Protein AF-K2DUU0-F1 (afdb_monomer_lite)

pLDDT: mean 93.64, std 4.6, range [64.62, 98.69]

Sequence (259 aa):
MAGREILDTVGIGQKYTNEIMGKLHRIGNNLGLPGPALEDTLSGLEEDIFDATGVPVKLPLDAEGAEILLVTPSADFFSEPHVESLIGYAKVFHAAGIKWTLSTKASEAGNFGMFIGSYENMQRAAMRIRDAALDLGVKRIVVGECGHAWRVAYSFWNTLTGVGHGGEDAFSKKLQQQLDPNYPAPQHICEFTYDLIQQGKLKFDKSLNDHRTITFHDSCNVARGSRMGDMPGGQFVIPREVIKAVANNFHDMQEGTIH

Foldseek 3Di:
DVVLQVCVVVVHDDPLLVQQLVLCVPQQGSVVQHPVNQVVLQVVLQVVCCVVPVDRQHAAELAAPFQEEEAEAPCCRPPPPNVVQSSVLSVLCVLLVGGYYYYSNRNHQDQSCVVSVNLPSNLVSCQSVLVSCLSSLYQAYEYEPPLNSVLCQAPPCCPSHLQFHDDDDPSNVVNNVSHDPVDGRHAYSLLVSLVCVVVVSDDEDQVVCAVDQDEDQQDCSDQPRHDHDPDVNCSPVSVVVSVVRRHDRYDYDDPVNHD

Structure (mmCIF, N/CA/C/O backbone):
data_AF-K2DUU0-F1
#
_entry.id   AF-K2DUU0-F1
#
loop_
_atom_site.group_PDB
_atom_site.id
_atom_site.type_symbol
_atom_site.label_atom_id
_atom_site.label_alt_id
_atom_site.label_comp_id
_atom_site.label_asym_id
_atom_site.label_entity_id
_atom_site.label_seq_id
_atom_site.pdbx_PDB_ins_code
_atom_site.Cartn_x
_atom_site.Cartn_y
_atom_site.Cartn_z
_atom_site.occupancy
_atom_site.B_iso_or_equiv
_atom_site.auth_seq_id
_atom_site.auth_comp_id
_atom_site.auth_asym_id
_atom_site.auth_atom_id
_atom_site.pdbx_PDB_model_num
ATOM 1 N N . MET A 1 1 ? -1.626 -9.545 -24.915 1.00 64.62 1 MET A N 1
ATOM 2 C CA . MET A 1 1 ? -0.523 -8.650 -24.500 1.00 64.62 1 MET A CA 1
ATOM 3 C C . MET A 1 1 ? 0.451 -8.390 -25.644 1.00 64.62 1 MET A C 1
ATOM 5 O O . MET A 1 1 ? 0.674 -7.220 -25.908 1.00 64.62 1 MET A O 1
ATOM 9 N N . ALA A 1 2 ? 0.882 -9.410 -26.402 1.00 82.25 2 ALA A N 1
ATOM 10 C CA . ALA A 1 2 ? 1.842 -9.277 -27.513 1.00 82.25 2 ALA A CA 1
ATOM 11 C C . ALA A 1 2 ? 1.617 -8.092 -28.480 1.00 82.25 2 ALA A C 1
ATOM 13 O O . ALA A 1 2 ? 2.557 -7.389 -28.814 1.00 82.25 2 ALA A O 1
ATOM 14 N N . GLY A 1 3 ? 0.376 -7.806 -28.897 1.00 87.81 3 GLY A N 1
ATOM 15 C CA . GLY A 1 3 ? 0.120 -6.678 -29.805 1.00 87.81 3 GLY A CA 1
ATOM 16 C C . GLY A 1 3 ? 0.479 -5.301 -29.228 1.00 87.81 3 GLY A C 1
ATOM 17 O O . GLY A 1 3 ? 0.935 -4.440 -29.968 1.00 87.81 3 GLY A O 1
ATOM 18 N N . ARG A 1 4 ? 0.303 -5.086 -27.916 1.00 87.38 4 ARG A N 1
ATOM 19 C CA . ARG A 1 4 ? 0.672 -3.812 -27.273 1.00 87.38 4 ARG A CA 1
ATOM 20 C C . ARG A 1 4 ? 2.182 -3.703 -27.081 1.00 87.38 4 ARG A C 1
ATOM 22 O O . ARG A 1 4 ? 2.738 -2.655 -27.360 1.00 87.38 4 ARG A O 1
ATOM 29 N N . GLU A 1 5 ? 2.820 -4.808 -26.712 1.00 86.56 5 GLU A N 1
ATOM 30 C CA . GLU A 1 5 ? 4.275 -4.919 -26.587 1.00 86.56 5 GLU A CA 1
ATOM 31 C C . GLU A 1 5 ? 4.990 -4.642 -27.921 1.00 86.56 5 GLU A C 1
ATOM 33 O O . GLU A 1 5 ? 5.932 -3.858 -27.969 1.00 86.56 5 GLU A O 1
ATOM 38 N N . ILE A 1 6 ? 4.485 -5.187 -29.036 1.00 88.88 6 ILE A N 1
ATOM 39 C CA . ILE A 1 6 ? 5.016 -4.892 -30.378 1.00 88.88 6 ILE A CA 1
ATOM 40 C C . ILE A 1 6 ? 4.908 -3.395 -30.690 1.00 88.88 6 ILE A C 1
ATOM 42 O O . ILE A 1 6 ? 5.850 -2.813 -31.217 1.00 88.88 6 ILE A O 1
ATOM 46 N N . LEU A 1 7 ? 3.789 -2.752 -30.351 1.00 90.31 7 LEU A N 1
ATOM 47 C CA . LEU A 1 7 ? 3.628 -1.313 -30.572 1.00 90.31 7 LEU A CA 1
ATOM 48 C C . LEU A 1 7 ? 4.567 -0.488 -29.678 1.00 90.31 7 LEU A C 1
ATOM 50 O O . LEU A 1 7 ? 5.194 0.446 -30.172 1.00 90.31 7 LEU A O 1
ATOM 54 N N . ASP A 1 8 ? 4.725 -0.866 -28.410 1.00 87.62 8 ASP A N 1
ATOM 55 C CA . ASP A 1 8 ? 5.645 -0.211 -27.474 1.00 87.62 8 ASP A CA 1
ATOM 56 C C . ASP A 1 8 ? 7.099 -0.269 -27.962 1.00 87.62 8 ASP A C 1
ATOM 58 O O . ASP A 1 8 ? 7.788 0.749 -27.970 1.00 87.62 8 ASP A O 1
ATOM 62 N N . THR A 1 9 ? 7.540 -1.422 -28.482 1.00 86.25 9 THR A N 1
ATOM 63 C CA . THR A 1 9 ? 8.918 -1.599 -28.988 1.00 86.25 9 THR A CA 1
ATOM 64 C C . THR A 1 9 ? 9.258 -0.690 -30.175 1.00 86.25 9 THR A C 1
ATOM 66 O O . THR A 1 9 ? 10.428 -0.386 -30.399 1.00 86.25 9 THR A O 1
ATOM 69 N N . VAL A 1 10 ? 8.249 -0.209 -30.913 1.00 89.88 10 VAL A N 1
ATOM 70 C CA . VAL A 1 10 ? 8.403 0.787 -31.990 1.00 89.88 10 VAL A CA 1
ATOM 71 C C . VAL A 1 10 ? 7.989 2.204 -31.563 1.00 89.88 10 VAL A C 1
ATOM 73 O O . VAL A 1 10 ? 7.843 3.089 -32.406 1.00 89.88 10 VAL A O 1
ATOM 76 N N . GLY A 1 11 ? 7.800 2.440 -30.262 1.00 83.69 11 GLY A N 1
ATOM 77 C CA . GLY A 1 11 ? 7.498 3.751 -29.681 1.00 83.69 11 GLY A CA 1
ATOM 78 C C . GLY A 1 11 ? 6.037 4.196 -29.803 1.00 83.69 11 GLY A C 1
ATOM 79 O O . GLY A 1 11 ? 5.742 5.379 -29.625 1.00 83.69 11 GLY A O 1
ATOM 80 N N . ILE A 1 12 ? 5.109 3.283 -30.106 1.00 85.00 12 ILE A N 1
ATOM 81 C CA . ILE A 1 12 ? 3.675 3.570 -30.215 1.00 85.00 12 ILE A CA 1
ATOM 82 C C . ILE A 1 12 ? 2.970 3.139 -28.926 1.00 85.00 12 ILE A C 1
ATOM 84 O O . ILE A 1 12 ? 2.836 1.957 -28.626 1.00 85.00 12 ILE A O 1
ATOM 88 N N . GLY A 1 13 ? 2.430 4.108 -28.189 1.00 84.38 13 GLY A N 1
ATOM 89 C CA . GLY A 1 13 ? 1.669 3.855 -26.968 1.00 84.38 13 GLY A CA 1
ATOM 90 C C . GLY A 1 13 ? 0.608 4.917 -26.709 1.00 84.38 13 GLY A C 1
ATOM 91 O O . GLY A 1 13 ? 0.550 5.956 -27.370 1.00 84.38 13 GLY A O 1
ATOM 92 N N . GLN A 1 14 ? -0.255 4.661 -25.728 1.00 87.62 14 GLN A N 1
ATOM 93 C CA . GLN A 1 14 ? -1.266 5.630 -25.320 1.00 87.62 14 GLN A CA 1
ATOM 94 C C . GLN A 1 14 ? -0.586 6.848 -24.677 1.00 87.62 14 GLN A C 1
ATOM 96 O O . GLN A 1 14 ? 0.132 6.711 -23.686 1.00 87.62 14 GLN A O 1
ATOM 101 N N . LYS A 1 15 ? -0.865 8.047 -25.209 1.00 88.75 15 LYS A N 1
ATOM 102 C CA . LYS A 1 15 ? -0.263 9.314 -24.756 1.00 88.75 15 LYS A CA 1
ATOM 103 C C . LYS A 1 15 ? -0.303 9.482 -23.233 1.00 88.75 15 LYS A C 1
ATOM 105 O O . LYS A 1 15 ? 0.738 9.699 -22.628 1.00 88.75 15 LYS A O 1
ATOM 110 N N . TYR A 1 16 ? -1.482 9.319 -22.629 1.00 89.81 16 TYR A N 1
ATOM 111 C CA . TYR A 1 16 ? -1.668 9.476 -21.184 1.00 89.81 16 TYR A CA 1
ATOM 112 C C . TYR A 1 16 ? -0.762 8.539 -20.371 1.00 89.81 16 TYR A C 1
ATOM 114 O O . TYR A 1 16 ? -0.031 8.989 -19.497 1.00 89.81 16 TYR A O 1
ATOM 122 N N . THR A 1 17 ? -0.737 7.245 -20.702 1.00 90.50 17 THR A N 1
ATOM 123 C CA . THR A 1 17 ? 0.121 6.254 -20.033 1.00 90.50 17 THR A CA 1
ATOM 124 C C . THR A 1 17 ? 1.599 6.642 -20.115 1.00 90.50 17 THR A C 1
ATOM 126 O O . THR A 1 17 ? 2.306 6.591 -19.110 1.00 90.50 17 THR A O 1
ATOM 129 N N . ASN A 1 18 ? 2.055 7.081 -21.290 1.00 89.31 18 ASN A N 1
ATOM 130 C CA . ASN A 1 18 ? 3.444 7.482 -21.508 1.00 89.31 18 ASN A CA 1
ATOM 131 C C . ASN A 1 18 ? 3.822 8.758 -20.741 1.00 89.31 18 ASN A C 1
ATOM 133 O O . ASN A 1 18 ? 4.916 8.832 -20.182 1.00 89.31 18 ASN A O 1
ATOM 137 N N . GLU A 1 19 ? 2.923 9.740 -20.656 1.00 91.38 19 GLU A N 1
ATOM 138 C CA . GLU A 1 19 ? 3.137 10.951 -19.852 1.00 91.38 19 GLU A CA 1
ATOM 139 C C . GLU A 1 19 ? 3.281 10.622 -18.361 1.00 91.38 19 GLU A C 1
ATOM 141 O O . GLU A 1 19 ? 4.187 11.134 -17.700 1.00 91.38 19 GLU A O 1
ATOM 146 N N . ILE A 1 20 ? 2.432 9.730 -17.843 1.00 91.88 20 ILE A N 1
ATOM 147 C CA . ILE A 1 20 ? 2.473 9.294 -16.443 1.00 91.88 20 ILE A CA 1
ATOM 148 C C . ILE A 1 20 ? 3.778 8.550 -16.127 1.00 91.88 20 ILE A C 1
ATOM 150 O O . ILE A 1 20 ? 4.459 8.891 -15.160 1.00 91.88 20 ILE A O 1
ATOM 154 N N . MET A 1 21 ? 4.201 7.608 -16.974 1.00 90.75 21 MET A N 1
ATOM 155 C CA . MET A 1 21 ? 5.490 6.923 -16.792 1.00 90.75 21 MET A CA 1
ATOM 156 C C . MET A 1 21 ? 6.681 7.883 -16.886 1.00 90.75 21 MET A C 1
ATOM 158 O O . MET A 1 21 ? 7.654 7.740 -16.149 1.00 90.75 21 MET A O 1
ATOM 162 N N . GLY A 1 22 ? 6.612 8.894 -17.756 1.00 90.56 22 GLY A N 1
ATOM 163 C CA . GLY A 1 22 ? 7.635 9.936 -17.837 1.00 90.56 22 GLY A CA 1
ATOM 164 C C . GLY A 1 22 ? 7.815 10.689 -16.514 1.00 90.56 22 GLY A C 1
ATOM 165 O O . GLY A 1 22 ? 8.950 10.969 -16.124 1.00 90.56 22 GLY A O 1
ATOM 166 N N . LYS A 1 23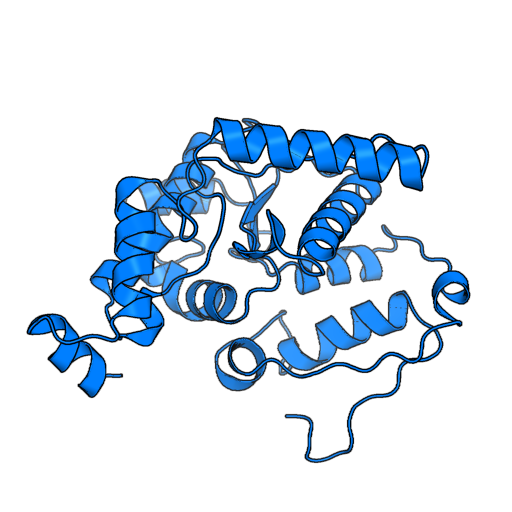 ? 6.718 10.974 -15.797 1.00 91.44 23 LYS A N 1
ATOM 167 C CA . LYS A 1 23 ? 6.760 11.564 -14.446 1.00 91.44 23 LYS A CA 1
ATOM 168 C C . LYS A 1 23 ? 7.341 10.589 -13.431 1.00 91.44 23 LYS A C 1
ATOM 170 O O . LYS A 1 23 ? 8.268 10.963 -12.716 1.00 91.44 23 LYS A O 1
ATOM 175 N N . LEU A 1 24 ? 6.869 9.341 -13.434 1.00 91.88 24 LEU A N 1
ATOM 176 C CA . LEU A 1 24 ? 7.365 8.279 -12.559 1.00 91.88 24 LEU A CA 1
ATOM 177 C C . LEU A 1 24 ? 8.887 8.142 -12.638 1.00 91.88 24 LEU A C 1
ATOM 179 O O . LEU A 1 24 ? 9.567 8.131 -11.618 1.00 91.88 24 LEU A O 1
ATOM 183 N N . HIS A 1 25 ? 9.430 8.100 -13.854 1.00 89.88 25 HIS A N 1
ATOM 184 C CA . HIS A 1 25 ? 10.858 7.899 -14.097 1.00 89.88 25 HIS A CA 1
ATOM 185 C C . HIS A 1 25 ? 11.731 9.100 -13.728 1.00 89.88 25 HIS A C 1
ATOM 187 O O . HIS A 1 25 ? 12.935 8.926 -13.549 1.00 89.88 25 HIS A O 1
ATOM 193 N N . ARG A 1 26 ? 11.157 10.307 -13.658 1.00 88.19 26 ARG A N 1
ATOM 194 C CA . ARG A 1 26 ? 11.883 11.545 -13.325 1.00 88.19 2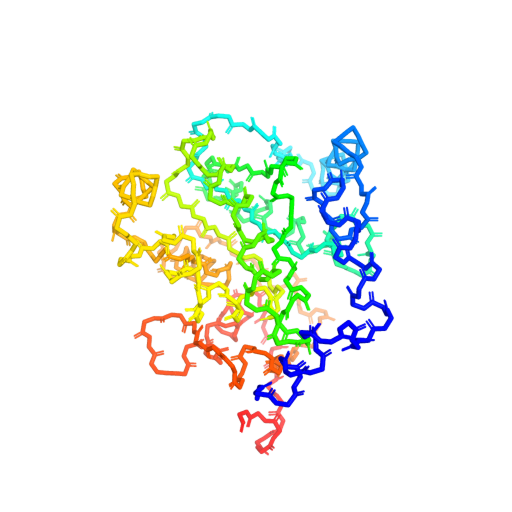6 ARG A CA 1
ATOM 195 C C . ARG A 1 26 ? 11.756 11.931 -11.857 1.00 88.19 26 ARG A C 1
ATOM 197 O O . ARG A 1 26 ? 12.733 12.380 -11.274 1.00 88.19 26 ARG A O 1
ATOM 204 N N . ILE A 1 27 ? 10.556 11.806 -11.297 1.00 85.62 27 ILE A N 1
ATOM 205 C CA . ILE A 1 27 ? 10.199 12.329 -9.971 1.00 85.62 27 ILE A CA 1
ATOM 206 C C . ILE A 1 27 ? 10.044 11.196 -8.949 1.00 85.62 27 ILE A C 1
ATOM 208 O O . ILE A 1 27 ? 10.229 11.421 -7.761 1.00 85.62 27 ILE A O 1
ATOM 212 N N . GLY A 1 28 ? 9.750 9.971 -9.396 1.00 83.75 28 GLY A N 1
ATOM 213 C CA . GLY A 1 28 ? 9.581 8.811 -8.520 1.00 83.75 28 GLY A CA 1
ATOM 214 C C . GLY A 1 28 ? 8.129 8.473 -8.181 1.00 83.75 28 GLY A C 1
ATOM 215 O O . GLY A 1 28 ? 7.909 7.577 -7.380 1.00 83.75 28 GLY A O 1
ATOM 216 N N . ASN A 1 29 ? 7.134 9.132 -8.784 1.00 90.38 29 ASN A N 1
ATOM 217 C CA . ASN A 1 29 ? 5.720 8.743 -8.696 1.00 90.38 29 ASN A CA 1
ATOM 218 C C . ASN A 1 29 ? 4.909 9.245 -9.898 1.00 90.38 29 ASN A C 1
ATOM 220 O O . ASN A 1 29 ? 5.306 10.178 -10.600 1.00 90.38 29 ASN A O 1
ATOM 224 N N . ASN A 1 30 ? 3.749 8.629 -10.114 1.00 90.19 30 ASN A N 1
ATOM 225 C CA . ASN A 1 30 ? 2.865 8.901 -11.253 1.00 90.19 30 ASN A CA 1
ATOM 226 C C . ASN A 1 30 ? 2.269 10.322 -11.287 1.00 90.19 30 ASN A C 1
ATOM 228 O O . ASN A 1 30 ? 1.836 10.792 -12.342 1.00 90.19 30 ASN A O 1
ATOM 232 N N . LEU A 1 31 ? 2.253 11.025 -10.156 1.00 87.75 31 LEU A N 1
ATOM 233 C CA . LEU A 1 31 ? 1.665 12.362 -10.038 1.00 87.75 31 LEU A CA 1
ATOM 234 C C . LEU A 1 31 ? 2.677 13.470 -10.297 1.00 87.75 31 LEU A C 1
ATOM 236 O O . LEU A 1 31 ? 2.305 14.556 -10.742 1.00 87.75 31 LEU A O 1
ATOM 240 N N . GLY A 1 32 ? 3.955 13.173 -10.076 1.00 88.06 32 GLY A N 1
ATOM 241 C CA . GLY A 1 32 ? 5.010 14.169 -10.027 1.00 88.06 32 GLY A CA 1
ATOM 242 C C . GLY A 1 32 ? 5.030 14.951 -8.714 1.00 88.06 32 GLY A C 1
ATOM 243 O O . GLY A 1 32 ? 5.453 16.103 -8.719 1.00 88.06 32 GLY A O 1
ATOM 244 N N . LEU A 1 33 ? 4.581 14.347 -7.608 1.00 89.69 33 LEU A N 1
ATOM 245 C CA . LEU A 1 33 ? 4.655 14.952 -6.278 1.00 89.69 33 LEU A CA 1
ATOM 246 C C . LEU A 1 33 ? 6.085 14.842 -5.724 1.00 89.69 33 LEU A C 1
ATOM 248 O O . LEU A 1 33 ? 6.576 13.726 -5.558 1.00 89.69 33 LEU A O 1
ATOM 252 N N . PRO A 1 34 ? 6.786 15.949 -5.441 1.00 91.62 34 PRO A N 1
ATOM 253 C CA . PRO A 1 34 ? 8.091 15.888 -4.793 1.00 91.62 34 PRO A CA 1
ATOM 254 C C . PRO A 1 34 ? 7.955 15.509 -3.309 1.00 91.62 34 PRO A C 1
ATOM 256 O O . PRO A 1 34 ? 6.909 15.728 -2.704 1.00 91.62 34 PRO A O 1
ATOM 259 N N . GLY A 1 35 ? 9.035 14.997 -2.709 1.00 91.62 35 GLY A N 1
ATOM 260 C CA . GLY A 1 35 ? 9.063 14.561 -1.303 1.00 91.62 35 GLY A CA 1
ATOM 261 C C . GLY A 1 35 ? 8.489 15.574 -0.298 1.00 91.62 35 GLY A C 1
ATOM 262 O O . GLY A 1 35 ? 7.604 15.192 0.460 1.00 91.62 35 GLY A O 1
ATOM 263 N N . PRO A 1 36 ? 8.874 16.867 -0.339 1.00 94.25 36 PRO A N 1
ATOM 264 C CA . PRO A 1 36 ? 8.310 17.871 0.568 1.00 94.25 36 PRO A CA 1
ATOM 265 C C . PRO A 1 36 ? 6.797 18.077 0.422 1.00 94.25 36 PRO A C 1
ATOM 267 O O . PRO A 1 36 ? 6.119 18.334 1.405 1.00 94.25 36 PRO A O 1
ATOM 270 N N . ALA A 1 37 ? 6.247 17.940 -0.791 1.00 93.69 37 ALA A N 1
ATOM 271 C CA . ALA A 1 37 ? 4.801 18.049 -0.994 1.00 93.69 37 ALA A CA 1
ATOM 272 C C . ALA A 1 37 ? 4.059 16.824 -0.439 1.00 93.69 37 ALA A C 1
ATOM 274 O O . ALA A 1 37 ? 2.935 16.943 0.041 1.00 93.69 37 ALA A O 1
ATOM 275 N N . LEU A 1 38 ? 4.693 15.648 -0.500 1.00 93.81 38 LEU A N 1
ATOM 276 C CA . LEU A 1 38 ? 4.172 14.443 0.132 1.00 93.81 38 LEU A CA 1
ATOM 277 C C . LEU A 1 38 ? 4.154 14.600 1.658 1.00 93.81 38 LEU A C 1
ATOM 279 O O . LEU A 1 38 ? 3.130 14.340 2.269 1.00 93.81 38 LEU A O 1
ATOM 283 N N . GLU A 1 39 ? 5.243 15.069 2.265 1.00 96.06 39 GLU A N 1
ATOM 284 C CA . GLU A 1 39 ? 5.325 15.319 3.712 1.00 96.06 39 GLU A CA 1
ATOM 285 C C . GLU A 1 39 ? 4.284 16.339 4.201 1.00 96.06 39 GLU A C 1
ATOM 287 O O . GLU A 1 39 ? 3.607 16.093 5.200 1.00 96.06 39 GLU A O 1
ATOM 292 N N . ASP A 1 40 ? 4.106 17.440 3.465 1.00 96.44 40 ASP A N 1
ATOM 293 C CA . ASP A 1 40 ? 3.093 18.466 3.749 1.00 96.44 40 ASP A CA 1
ATOM 294 C C . ASP A 1 40 ? 1.671 17.883 3.702 1.00 96.44 40 ASP A C 1
ATOM 296 O O . ASP A 1 40 ? 0.895 18.042 4.642 1.00 96.44 40 ASP A O 1
ATOM 300 N N . THR A 1 41 ? 1.374 17.094 2.662 1.00 95.31 41 THR A N 1
ATOM 301 C CA . THR A 1 41 ? 0.098 16.370 2.536 1.00 95.31 41 THR A CA 1
ATOM 302 C C . THR A 1 41 ? -0.146 15.474 3.748 1.00 95.31 41 THR A C 1
ATOM 304 O O . THR A 1 41 ? -1.215 15.522 4.347 1.00 95.31 41 THR A O 1
ATOM 307 N N . LEU A 1 42 ? 0.832 14.643 4.122 1.00 97.06 42 LEU A N 1
ATOM 308 C CA . LEU A 1 42 ? 0.677 13.699 5.230 1.00 97.06 42 LEU A CA 1
ATOM 309 C C . LEU A 1 42 ? 0.486 14.424 6.563 1.00 97.06 42 LEU A C 1
ATOM 311 O O . LEU A 1 42 ? -0.345 13.995 7.356 1.00 97.06 42 LEU A O 1
ATOM 315 N N . SER A 1 43 ? 1.198 15.532 6.775 1.00 97.56 43 SER A N 1
ATOM 316 C CA . SER A 1 43 ? 1.055 16.367 7.972 1.00 97.56 43 SER A CA 1
ATOM 317 C C . SER A 1 43 ? -0.353 16.954 8.084 1.00 97.56 43 SER A C 1
ATOM 319 O O . SER A 1 43 ? -0.963 16.849 9.145 1.00 97.56 43 SER A O 1
ATOM 321 N N . GLY A 1 44 ? -0.913 17.469 6.983 1.00 96.75 44 GLY A N 1
ATOM 322 C CA . GLY A 1 44 ? -2.302 17.940 6.950 1.00 96.75 44 GLY A CA 1
ATOM 323 C C . GLY A 1 44 ? -3.306 16.836 7.293 1.00 96.75 44 GLY A C 1
ATOM 324 O O . GLY A 1 44 ? -4.200 17.044 8.105 1.00 96.75 44 GLY A O 1
ATOM 325 N N . LEU A 1 45 ? -3.105 15.619 6.774 1.00 97.19 45 LEU A N 1
ATOM 326 C CA . LEU A 1 45 ? -3.969 14.481 7.114 1.00 97.19 45 LEU A CA 1
ATOM 327 C C . LEU A 1 45 ? -3.841 14.046 8.580 1.00 97.19 45 LEU A C 1
ATOM 329 O O . LEU A 1 45 ? -4.823 13.589 9.164 1.00 97.19 45 LEU A O 1
ATOM 333 N N . GLU A 1 46 ? -2.659 14.160 9.193 1.00 98.31 46 GLU A N 1
ATOM 334 C CA . GLU A 1 46 ? -2.502 13.916 10.634 1.00 98.31 46 GLU A CA 1
ATOM 335 C C . GLU A 1 46 ? -3.329 14.910 11.464 1.00 98.31 46 GLU A C 1
ATOM 337 O O . GLU A 1 46 ? -3.974 14.501 12.435 1.00 98.31 46 GLU A O 1
ATOM 342 N N . GLU A 1 47 ? -3.327 16.190 11.075 1.00 98.00 47 GLU A N 1
ATOM 343 C CA . GLU A 1 47 ? -4.132 17.245 11.703 1.00 98.00 47 GLU A CA 1
ATOM 344 C C . GLU A 1 47 ? -5.630 16.976 11.526 1.00 98.00 47 GLU A C 1
ATOM 346 O O . GLU A 1 47 ? -6.352 16.915 12.520 1.00 98.00 47 GLU A O 1
ATOM 351 N N . ASP A 1 48 ? -6.082 16.679 10.304 1.00 96.25 48 ASP A N 1
ATOM 352 C CA . ASP A 1 48 ? -7.487 16.370 10.011 1.00 96.25 48 ASP A CA 1
ATOM 353 C C . ASP A 1 48 ? -7.997 15.167 10.821 1.00 96.25 48 ASP A C 1
ATOM 355 O O . ASP A 1 48 ? -9.118 15.170 11.342 1.00 96.25 48 ASP A O 1
ATOM 359 N N . ILE A 1 49 ? -7.176 14.118 10.969 1.00 97.75 49 ILE A N 1
ATOM 360 C CA . ILE A 1 49 ? -7.538 12.963 11.800 1.00 97.75 49 ILE A CA 1
ATOM 361 C C . ILE A 1 49 ? -7.652 13.376 13.267 1.00 97.75 49 ILE A C 1
ATOM 363 O O . ILE A 1 49 ? -8.612 12.979 13.935 1.00 97.75 49 ILE A O 1
ATOM 367 N N . PHE A 1 50 ? -6.693 14.150 13.776 1.00 98.19 50 PHE A N 1
ATOM 368 C CA . PHE A 1 50 ? -6.713 14.598 15.162 1.00 98.19 50 PHE A CA 1
ATOM 369 C C . PHE A 1 50 ? -7.921 15.491 15.453 1.00 98.19 50 PHE A C 1
ATOM 371 O O . PHE A 1 50 ? -8.602 15.265 16.452 1.00 98.19 50 PHE A O 1
ATOM 378 N N . ASP A 1 51 ? -8.248 16.426 14.569 1.00 97.94 51 ASP A N 1
ATOM 379 C CA . ASP A 1 51 ? -9.402 17.312 14.719 1.00 97.94 51 ASP A CA 1
ATOM 380 C C . ASP A 1 51 ? -10.725 16.537 14.661 1.00 97.94 51 ASP A C 1
ATOM 382 O O . ASP A 1 51 ? -11.645 16.800 15.440 1.00 97.94 51 ASP A O 1
ATOM 386 N N . ALA A 1 52 ? -10.816 15.525 13.792 1.00 95.81 52 ALA A N 1
ATOM 387 C CA . ALA A 1 52 ? -12.020 14.711 13.649 1.00 95.81 52 ALA A CA 1
ATOM 388 C C . ALA A 1 52 ? -12.223 13.700 14.790 1.00 95.81 52 ALA A C 1
ATOM 390 O O . ALA A 1 52 ? -13.367 13.388 15.133 1.00 95.81 52 ALA A O 1
ATOM 391 N N . THR A 1 53 ? -11.150 13.130 15.353 1.00 95.50 53 THR A N 1
ATOM 392 C CA . THR A 1 53 ? -11.258 11.994 16.291 1.00 95.50 53 THR A CA 1
ATOM 393 C C . THR A 1 53 ? -10.648 12.235 17.669 1.00 95.50 53 THR A C 1
ATOM 395 O O . THR A 1 53 ? -10.844 11.409 18.559 1.00 95.50 53 THR A O 1
ATOM 398 N N . GLY A 1 54 ? -9.875 13.303 17.862 1.00 97.62 54 GLY A N 1
ATOM 399 C CA . GLY A 1 54 ? -9.091 13.565 19.075 1.00 97.62 54 GLY A CA 1
ATOM 400 C C . GLY A 1 54 ? -7.936 12.582 19.304 1.00 97.62 54 GLY A C 1
ATOM 401 O O . GLY A 1 54 ? -7.386 12.528 20.405 1.00 97.62 54 GLY A O 1
ATOM 402 N N . VAL A 1 55 ? -7.579 11.771 18.299 1.00 97.69 55 VAL A N 1
ATOM 403 C CA . VAL A 1 55 ? -6.559 10.713 18.407 1.00 97.69 55 VAL A CA 1
ATOM 404 C C . VAL A 1 55 ? -5.400 11.034 17.463 1.00 97.69 55 VAL A C 1
ATOM 406 O O . VAL A 1 55 ? -5.635 11.183 16.266 1.00 97.69 55 VAL A O 1
ATOM 409 N N . PRO A 1 56 ? -4.149 11.110 17.954 1.00 97.44 56 PRO A N 1
ATOM 410 C CA . PRO A 1 56 ? -2.994 11.426 17.119 1.00 97.44 56 PRO A CA 1
ATOM 411 C C . PRO A 1 56 ? -2.549 10.193 16.317 1.00 97.44 56 PRO A C 1
ATOM 413 O O . PRO A 1 56 ? -1.658 9.441 16.724 1.00 97.44 56 PRO A O 1
ATOM 416 N N . VAL A 1 57 ? -3.190 9.967 15.173 1.00 98.38 57 VAL A N 1
ATOM 417 C CA . VAL A 1 57 ? -2.804 8.927 14.210 1.00 98.38 57 VAL A CA 1
ATOM 418 C C . VAL A 1 57 ? -1.688 9.468 13.321 1.00 98.38 57 VAL A C 1
ATOM 420 O O . VAL A 1 57 ? -1.837 10.524 12.722 1.00 98.38 57 VAL A O 1
ATOM 423 N N . LYS A 1 58 ? -0.568 8.743 13.240 1.00 98.06 58 LYS A N 1
ATOM 424 C CA . LYS A 1 58 ? 0.607 9.140 12.454 1.00 98.06 58 LYS A CA 1
ATOM 425 C C . LYS A 1 58 ? 0.602 8.540 11.051 1.00 98.06 58 LYS A C 1
ATOM 427 O O . LYS A 1 58 ? 0.236 7.373 10.899 1.00 98.06 58 LYS A O 1
ATOM 432 N N . LEU A 1 59 ? 1.095 9.304 10.076 1.00 98.31 59 LEU A N 1
ATOM 433 C CA . LEU A 1 59 ? 1.383 8.915 8.694 1.00 98.31 59 LEU A CA 1
ATOM 434 C C . LEU A 1 59 ? 2.900 9.025 8.419 1.00 98.31 59 LEU A C 1
ATOM 436 O O . LEU A 1 59 ? 3.356 9.919 7.707 1.00 98.31 59 LEU A O 1
ATOM 440 N N . PRO A 1 60 ? 3.713 8.124 8.996 1.00 98.19 60 PRO A N 1
ATOM 441 C CA . PRO A 1 60 ? 5.172 8.200 8.930 1.00 98.19 60 PRO A CA 1
ATOM 442 C C . PRO A 1 60 ? 5.727 8.033 7.508 1.00 98.19 60 PRO A C 1
ATOM 444 O O . PRO A 1 60 ? 5.389 7.079 6.802 1.00 98.19 60 PRO A O 1
ATOM 447 N N . LEU A 1 61 ? 6.672 8.894 7.133 1.00 98.06 61 LEU A N 1
ATOM 448 C CA . LEU A 1 61 ? 7.354 8.897 5.838 1.00 98.06 61 LEU A CA 1
ATOM 449 C C . LEU A 1 61 ? 8.844 8.563 6.005 1.00 98.06 61 LEU A C 1
ATOM 451 O O . LEU A 1 61 ? 9.519 9.175 6.826 1.00 98.06 61 LEU A O 1
ATOM 455 N N . ASP A 1 62 ? 9.334 7.589 5.235 1.00 97.94 62 ASP A N 1
ATOM 456 C CA . ASP A 1 62 ? 10.721 7.102 5.235 1.00 97.94 62 ASP A CA 1
ATOM 457 C C . ASP A 1 62 ? 11.260 6.724 6.637 1.00 97.94 62 ASP A C 1
ATOM 459 O O . ASP A 1 62 ? 12.427 6.937 6.966 1.00 97.94 62 ASP A O 1
ATOM 463 N N . ALA A 1 63 ? 10.415 6.123 7.480 1.00 98.12 63 ALA A N 1
ATOM 464 C CA . ALA A 1 63 ? 10.807 5.663 8.808 1.00 98.12 63 ALA A CA 1
ATOM 465 C C . ALA A 1 63 ? 11.566 4.324 8.733 1.00 98.12 63 ALA A C 1
ATOM 467 O O . ALA A 1 63 ? 10.978 3.259 8.525 1.00 98.12 63 ALA A O 1
ATOM 468 N N . GLU A 1 64 ? 12.882 4.374 8.939 1.00 98.06 64 GLU A N 1
ATOM 469 C CA . GLU A 1 64 ? 13.740 3.187 8.982 1.00 98.06 64 GLU A CA 1
ATOM 470 C C . GLU A 1 64 ? 13.349 2.220 10.115 1.00 98.06 64 GLU A C 1
ATOM 472 O O . GLU A 1 64 ? 13.030 2.616 11.239 1.00 98.06 64 GLU A O 1
ATOM 477 N N . GLY A 1 65 ? 13.395 0.919 9.826 1.00 95.56 65 GLY A N 1
ATOM 478 C CA . GLY A 1 65 ? 13.060 -0.138 10.781 1.00 95.56 65 GLY A CA 1
ATOM 479 C C . GLY A 1 65 ? 11.561 -0.301 11.049 1.00 95.56 65 GLY A C 1
ATOM 480 O O . GLY A 1 65 ? 11.190 -1.007 11.991 1.00 95.56 65 GLY A O 1
ATOM 481 N N . ALA A 1 66 ? 10.693 0.332 10.250 1.00 97.94 66 ALA A N 1
ATOM 482 C CA . ALA A 1 66 ? 9.260 0.050 10.256 1.00 97.94 66 ALA A CA 1
ATOM 483 C C . ALA A 1 66 ? 8.986 -1.427 9.913 1.00 97.94 66 ALA A C 1
ATOM 485 O O . ALA A 1 66 ? 9.729 -2.061 9.170 1.00 97.94 66 ALA A O 1
ATOM 486 N N . GLU A 1 67 ? 7.900 -1.999 10.433 1.00 98.25 67 GLU A N 1
ATOM 487 C CA . GLU A 1 67 ? 7.508 -3.373 10.098 1.00 98.25 67 GLU A CA 1
ATOM 488 C C . GLU A 1 67 ? 6.927 -3.447 8.682 1.00 98.25 67 GLU A C 1
ATOM 490 O O . GLU A 1 67 ? 7.240 -4.368 7.925 1.00 98.25 67 GLU A O 1
ATOM 495 N N . ILE A 1 68 ? 6.111 -2.457 8.316 1.00 98.62 68 ILE A N 1
ATOM 496 C CA . ILE A 1 68 ? 5.367 -2.414 7.055 1.00 98.62 68 ILE A CA 1
ATOM 497 C C . ILE A 1 68 ? 5.812 -1.223 6.209 1.00 98.62 68 ILE A C 1
ATOM 499 O O . ILE A 1 68 ? 5.769 -0.087 6.673 1.00 98.62 68 ILE A O 1
ATOM 503 N N . LEU A 1 69 ? 6.135 -1.476 4.940 1.00 98.62 69 LEU A N 1
ATOM 504 C CA . LEU A 1 69 ? 6.061 -0.467 3.883 1.00 98.62 69 LEU A CA 1
ATOM 505 C C . LEU A 1 69 ? 4.663 -0.524 3.260 1.00 98.62 69 LEU A C 1
ATOM 507 O O . LEU A 1 69 ? 4.309 -1.532 2.641 1.00 98.62 69 LEU A O 1
ATOM 511 N N . LEU A 1 70 ? 3.882 0.546 3.410 1.00 98.25 70 LEU A N 1
ATOM 512 C CA . LEU A 1 70 ? 2.635 0.724 2.670 1.00 98.25 70 LEU A CA 1
ATOM 513 C C . LEU A 1 70 ? 2.952 1.347 1.309 1.00 98.25 70 LEU A C 1
ATOM 515 O O . LEU A 1 70 ? 3.602 2.388 1.234 1.00 98.25 70 LEU A O 1
ATOM 519 N N . VAL A 1 71 ? 2.447 0.741 0.236 1.00 96.62 71 VAL A N 1
ATOM 520 C CA . VAL A 1 71 ? 2.529 1.298 -1.116 1.00 96.62 71 VAL A CA 1
ATOM 521 C C . VAL A 1 71 ? 1.118 1.491 -1.663 1.00 96.62 71 VAL A C 1
ATOM 523 O O . VAL A 1 71 ? 0.414 0.530 -1.983 1.00 96.62 71 VAL A O 1
ATOM 526 N N . THR A 1 72 ? 0.693 2.748 -1.744 1.00 94.56 72 THR A N 1
ATOM 527 C CA . THR A 1 72 ? -0.721 3.118 -1.899 1.00 94.56 72 THR A CA 1
ATOM 528 C C . THR A 1 72 ? -1.067 3.512 -3.351 1.00 94.56 72 THR A C 1
ATOM 530 O O . THR A 1 72 ? -0.162 3.675 -4.178 1.00 94.56 72 THR A O 1
ATOM 533 N N . PRO A 1 73 ? -2.350 3.587 -3.757 1.00 93.31 73 PRO A N 1
ATOM 534 C CA . PRO A 1 73 ? -2.744 4.282 -4.984 1.00 93.31 73 PRO A CA 1
ATOM 535 C C . PRO A 1 73 ? -2.276 5.739 -4.990 1.00 93.31 73 PRO A C 1
ATOM 537 O O . PRO A 1 73 ? -2.368 6.417 -3.981 1.00 93.31 73 PRO A O 1
ATOM 540 N N . SER A 1 74 ? -1.861 6.287 -6.133 1.00 91.06 74 SER A N 1
ATOM 541 C CA . SER A 1 74 ? -1.419 7.689 -6.153 1.00 91.06 74 SER A CA 1
ATOM 542 C C . SER A 1 74 ? -2.538 8.665 -5.731 1.00 91.06 74 SER A C 1
ATOM 544 O O . SER A 1 74 ? -2.269 9.656 -5.062 1.00 91.06 74 SER A O 1
ATOM 546 N N . ALA A 1 75 ? -3.796 8.373 -6.088 1.00 91.00 75 ALA A N 1
ATOM 547 C CA . ALA A 1 75 ? -4.966 9.209 -5.783 1.00 91.00 75 ALA A CA 1
ATOM 548 C C . ALA A 1 75 ? -5.161 9.497 -4.285 1.00 91.00 75 ALA A C 1
ATOM 550 O O . ALA A 1 75 ? -5.690 10.550 -3.929 1.00 91.00 75 ALA A O 1
ATOM 551 N N . ASP A 1 76 ? -4.675 8.601 -3.432 1.00 93.38 76 ASP A N 1
ATOM 552 C CA . ASP A 1 76 ? -4.795 8.658 -1.979 1.00 93.38 76 ASP A CA 1
ATOM 553 C C . ASP A 1 76 ? -4.096 9.871 -1.350 1.00 93.38 76 ASP A C 1
ATOM 555 O O . ASP A 1 76 ? -4.381 10.215 -0.210 1.00 93.38 76 ASP A O 1
ATOM 559 N N . PHE A 1 77 ? -3.202 10.541 -2.084 1.00 91.81 77 PHE A N 1
ATOM 560 C CA . PHE A 1 77 ? -2.512 11.737 -1.600 1.00 91.81 77 PHE A CA 1
ATOM 561 C C . PHE A 1 77 ? -3.211 13.057 -1.943 1.00 91.81 77 PHE A C 1
ATOM 563 O O . PHE A 1 77 ? -2.780 14.092 -1.460 1.00 91.81 77 PHE A O 1
ATOM 570 N N . PHE A 1 78 ? -4.216 13.095 -2.823 1.00 85.81 78 PHE A N 1
ATOM 571 C CA . PHE A 1 78 ? -4.696 14.402 -3.315 1.00 85.81 78 PHE A CA 1
ATOM 572 C C . PHE A 1 78 ? -6.140 14.453 -3.802 1.00 85.81 78 PHE A C 1
ATOM 574 O O . PHE A 1 78 ? -6.650 15.544 -4.054 1.00 85.81 78 PHE A O 1
ATOM 581 N N . SER A 1 79 ? -6.793 13.314 -4.021 1.00 85.56 79 SER A N 1
ATOM 582 C CA . SER A 1 79 ? -8.143 13.300 -4.577 1.00 85.56 79 SER A CA 1
ATOM 583 C C . SER A 1 79 ? -9.130 12.854 -3.520 1.00 85.56 79 SER A C 1
ATOM 585 O O . SER A 1 79 ? -9.035 11.743 -3.017 1.00 85.56 79 SER A O 1
ATOM 587 N N . GLU A 1 80 ? -10.153 13.652 -3.253 1.00 85.12 80 GLU A N 1
ATOM 588 C CA . GLU A 1 80 ? -11.342 13.146 -2.574 1.00 85.12 80 GLU A CA 1
ATOM 589 C C . GLU A 1 80 ? -12.151 12.256 -3.540 1.00 85.12 80 GLU A C 1
ATOM 591 O O . GLU A 1 80 ? -12.196 12.541 -4.743 1.00 85.12 80 GLU A O 1
ATOM 596 N N . PRO A 1 81 ? -12.766 11.155 -3.071 1.00 83.38 81 PRO A N 1
ATOM 597 C CA . PRO A 1 81 ? -12.735 10.627 -1.704 1.00 83.38 81 PRO A CA 1
ATOM 598 C C . PRO A 1 81 ? -11.537 9.692 -1.421 1.00 83.38 81 PRO A C 1
ATOM 600 O O . PRO A 1 81 ? -11.505 9.044 -0.384 1.00 83.38 81 PRO A O 1
ATOM 603 N N . HIS A 1 82 ? -10.562 9.561 -2.326 1.00 87.06 82 HIS A N 1
ATOM 604 C CA . HIS A 1 82 ? -9.435 8.626 -2.182 1.00 87.06 82 HIS A CA 1
ATOM 605 C C . HIS A 1 82 ? -8.550 8.897 -0.957 1.00 87.06 82 HIS A C 1
ATOM 607 O O . HIS A 1 82 ? -8.055 7.949 -0.354 1.00 87.06 82 HIS A O 1
ATOM 613 N N . VAL A 1 83 ? -8.413 10.154 -0.534 1.00 92.88 83 VAL A N 1
ATOM 614 C CA . VAL A 1 83 ? -7.711 10.531 0.708 1.00 92.88 83 VAL A CA 1
ATOM 615 C C . VAL A 1 83 ? -8.263 9.798 1.943 1.00 92.88 83 VAL A C 1
ATOM 617 O O . VAL A 1 83 ? -7.496 9.364 2.804 1.00 92.88 83 VAL A O 1
ATOM 620 N N . GLU A 1 84 ? -9.573 9.534 1.989 1.00 93.19 84 GLU A N 1
ATOM 621 C CA . GLU A 1 84 ? -10.203 8.758 3.069 1.00 93.19 84 GLU A CA 1
ATOM 622 C C . GLU A 1 84 ? -9.668 7.322 3.154 1.00 93.19 84 GLU A C 1
ATOM 624 O O . GLU A 1 84 ? -9.653 6.722 4.230 1.00 93.19 84 GLU A O 1
ATOM 629 N N . SER A 1 85 ? -9.191 6.764 2.036 1.00 94.06 85 SER A N 1
ATOM 630 C CA . SER A 1 85 ? -8.593 5.424 2.011 1.00 94.06 85 SER A CA 1
ATOM 631 C C . SER A 1 85 ? -7.267 5.416 2.769 1.00 94.06 85 SER A C 1
ATOM 633 O O . SER A 1 85 ? -7.057 4.555 3.622 1.00 94.06 85 SER A O 1
ATOM 635 N N . LEU A 1 86 ? -6.413 6.424 2.548 1.00 96.38 86 LEU A N 1
ATOM 636 C CA . LEU A 1 86 ? -5.148 6.573 3.273 1.00 96.38 86 LEU A CA 1
ATOM 637 C C . LEU A 1 86 ? -5.365 6.774 4.771 1.00 96.38 86 LEU A C 1
ATOM 639 O O . LEU A 1 86 ? -4.711 6.117 5.586 1.00 96.38 86 LEU A O 1
ATOM 643 N N . ILE A 1 87 ? -6.324 7.633 5.127 1.00 97.06 87 ILE A N 1
ATOM 644 C CA . ILE A 1 87 ? -6.757 7.835 6.513 1.00 97.06 87 ILE A CA 1
ATOM 645 C C . ILE A 1 87 ? -7.226 6.504 7.119 1.00 97.06 87 ILE A C 1
ATOM 647 O O . ILE A 1 87 ? -6.858 6.165 8.248 1.00 97.06 87 ILE A O 1
ATOM 651 N N . GLY A 1 88 ? -8.014 5.727 6.372 1.00 96.25 88 GLY A N 1
ATOM 652 C CA . GLY A 1 88 ? -8.475 4.399 6.767 1.00 96.25 88 GLY A CA 1
ATOM 653 C C . GLY A 1 88 ? -7.320 3.445 7.067 1.00 96.25 88 GLY A C 1
ATOM 654 O O . GLY A 1 88 ? -7.286 2.848 8.145 1.00 96.25 88 GLY A O 1
ATOM 655 N N . TYR A 1 89 ? -6.336 3.347 6.170 1.00 97.44 89 TYR A N 1
ATOM 656 C CA . TYR A 1 89 ? -5.155 2.501 6.374 1.00 97.44 89 TYR A CA 1
ATOM 657 C C . TYR A 1 89 ? -4.374 2.921 7.624 1.00 97.44 89 TYR A C 1
ATOM 659 O O . TYR A 1 89 ? -4.061 2.080 8.469 1.00 97.44 89 TYR A O 1
ATOM 667 N N . ALA A 1 90 ? -4.121 4.224 7.789 1.00 98.06 90 ALA A N 1
ATOM 668 C CA . ALA A 1 90 ? -3.406 4.771 8.940 1.00 98.06 90 ALA A CA 1
ATOM 669 C C . ALA A 1 90 ? -4.111 4.438 10.265 1.00 98.06 90 ALA A C 1
ATOM 671 O O . ALA A 1 90 ? -3.468 3.995 11.222 1.00 98.06 90 ALA A O 1
ATOM 672 N N . LYS A 1 91 ? -5.444 4.569 10.309 1.00 97.25 91 LYS A N 1
ATOM 673 C CA . LYS A 1 91 ? -6.267 4.203 11.473 1.00 97.25 91 LYS A CA 1
ATOM 674 C C . LYS A 1 91 ? -6.199 2.707 11.779 1.00 97.25 91 LYS A C 1
ATOM 676 O O . LYS A 1 91 ? -6.091 2.346 12.950 1.00 97.25 91 LYS A O 1
ATOM 681 N N . VAL A 1 92 ? -6.204 1.840 10.763 1.00 97.75 92 VAL A N 1
ATOM 682 C CA . VAL A 1 92 ? -6.046 0.386 10.951 1.00 97.75 92 VAL A CA 1
ATOM 683 C C . VAL A 1 92 ? -4.672 0.056 11.540 1.00 97.75 92 VAL A C 1
ATOM 685 O O . VAL A 1 92 ? -4.602 -0.668 12.535 1.00 97.75 92 VAL A O 1
ATOM 688 N N . PHE A 1 93 ? -3.581 0.608 10.995 1.00 98.19 93 PHE A N 1
ATOM 689 C CA . PHE A 1 93 ? -2.235 0.369 11.534 1.00 98.19 93 PHE A CA 1
ATOM 690 C C . PHE A 1 93 ? -2.073 0.899 12.961 1.00 98.19 93 PHE A C 1
ATOM 692 O O . PHE A 1 93 ? -1.503 0.211 13.810 1.00 98.19 93 PHE A O 1
ATOM 699 N N . HIS A 1 94 ? -2.615 2.088 13.242 1.00 97.88 94 HIS A N 1
ATOM 700 C CA . HIS A 1 94 ? -2.608 2.680 14.578 1.00 97.88 94 HIS A CA 1
ATOM 701 C C . HIS A 1 94 ? -3.377 1.818 15.583 1.00 97.88 94 HIS A C 1
ATOM 703 O O . HIS A 1 94 ? -2.837 1.486 16.636 1.00 97.88 94 HIS A O 1
ATOM 709 N N . ALA A 1 95 ? -4.600 1.398 15.245 1.00 97.00 95 ALA A N 1
ATOM 710 C CA . ALA A 1 95 ? -5.412 0.534 16.101 1.00 97.00 95 ALA A CA 1
ATOM 711 C C . ALA A 1 95 ? -4.743 -0.826 16.365 1.00 97.00 95 ALA A C 1
ATOM 713 O O . ALA A 1 95 ? -4.884 -1.382 17.452 1.00 97.00 95 ALA A O 1
ATOM 714 N N . ALA A 1 96 ? -3.983 -1.342 15.396 1.00 97.06 96 ALA A N 1
ATOM 715 C CA . ALA A 1 96 ? -3.214 -2.574 15.538 1.00 97.06 96 ALA A CA 1
ATOM 716 C C . ALA A 1 96 ? -1.876 -2.399 16.285 1.00 97.06 96 ALA A C 1
ATOM 718 O O . ALA A 1 96 ? -1.238 -3.398 16.619 1.00 97.06 96 ALA A O 1
ATOM 719 N N . GLY A 1 97 ? -1.432 -1.161 16.536 1.00 96.88 97 GLY A N 1
ATOM 720 C CA . GLY A 1 97 ? -0.142 -0.862 17.164 1.00 96.88 97 GLY A CA 1
ATOM 721 C C . GLY A 1 97 ? 1.074 -1.241 16.309 1.00 96.88 97 GLY A C 1
ATOM 722 O O . GLY A 1 97 ? 2.154 -1.473 16.855 1.00 96.88 97 GLY A O 1
ATOM 723 N N . ILE A 1 98 ? 0.914 -1.337 14.985 1.00 97.12 98 ILE A N 1
ATOM 724 C CA . ILE A 1 98 ? 1.970 -1.785 14.068 1.00 97.12 98 ILE A CA 1
ATOM 725 C C . ILE A 1 98 ? 2.761 -0.581 13.556 1.00 97.12 98 ILE A C 1
ATOM 727 O O . ILE A 1 98 ? 2.192 0.404 13.088 1.00 97.12 98 ILE A O 1
ATOM 731 N N . LYS A 1 99 ? 4.095 -0.667 13.618 1.00 98.06 99 LYS A N 1
ATOM 732 C CA . LYS A 1 99 ? 4.982 0.349 13.039 1.00 98.06 99 LYS A CA 1
ATOM 733 C C . LYS A 1 99 ? 4.985 0.210 11.523 1.00 98.06 99 LYS A C 1
ATOM 735 O O . LYS A 1 99 ? 5.396 -0.820 10.998 1.00 98.06 99 LYS A O 1
ATOM 740 N N . TRP A 1 100 ? 4.574 1.249 10.820 1.00 98.69 100 TRP A N 1
ATOM 741 C CA . TRP A 1 100 ? 4.497 1.260 9.363 1.00 98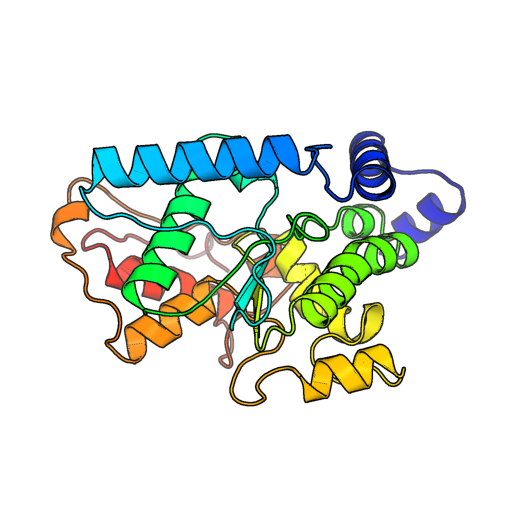.69 100 TRP A CA 1
ATOM 742 C C . TRP A 1 100 ? 5.162 2.517 8.809 1.00 98.69 100 TRP A C 1
ATOM 744 O O . TRP A 1 100 ? 5.560 3.385 9.583 1.00 98.69 100 TRP A O 1
ATOM 754 N N . THR A 1 101 ? 5.324 2.593 7.491 1.00 98.69 101 THR A N 1
ATOM 755 C CA . THR A 1 101 ? 5.821 3.785 6.807 1.00 98.69 101 THR A CA 1
ATOM 756 C C . THR A 1 101 ? 5.393 3.835 5.341 1.00 98.69 101 THR A C 1
ATOM 758 O O . THR A 1 101 ? 5.179 2.801 4.705 1.00 98.69 101 THR A O 1
ATOM 761 N N . LEU A 1 102 ? 5.265 5.051 4.815 1.00 98.12 102 LEU A N 1
ATOM 762 C CA . LEU A 1 102 ? 5.295 5.380 3.390 1.00 98.12 102 LEU A CA 1
ATOM 763 C C . LEU A 1 102 ? 6.741 5.648 2.960 1.00 98.12 102 LEU A C 1
ATOM 765 O O . LEU A 1 102 ? 7.608 5.862 3.801 1.00 98.12 102 LEU A O 1
ATOM 769 N N . SER A 1 103 ? 7.008 5.713 1.655 1.00 96.44 103 SER A N 1
ATOM 770 C CA . SER A 1 103 ? 8.327 6.125 1.163 1.00 96.44 103 SER A CA 1
ATOM 771 C C . SER A 1 103 ? 8.245 7.235 0.131 1.00 96.44 103 SER A C 1
ATOM 773 O O . SER A 1 103 ? 7.420 7.166 -0.775 1.00 96.44 103 SER A O 1
ATOM 775 N N . THR A 1 104 ? 9.149 8.213 0.176 1.00 94.44 104 THR A N 1
ATOM 776 C CA . THR A 1 104 ? 9.270 9.206 -0.907 1.00 94.44 104 THR A CA 1
ATOM 777 C C . THR A 1 104 ? 9.723 8.573 -2.226 1.00 94.44 104 THR A C 1
ATOM 779 O O . THR A 1 104 ? 9.304 9.005 -3.300 1.00 94.44 104 THR A O 1
ATOM 782 N N . LYS A 1 105 ? 10.535 7.509 -2.167 1.00 93.00 105 LYS A N 1
ATOM 783 C CA . LYS A 1 105 ? 11.039 6.769 -3.341 1.00 93.00 105 LYS A CA 1
ATOM 784 C C . LYS A 1 105 ? 9.962 5.900 -3.991 1.00 93.00 105 LYS A C 1
ATOM 786 O O . LYS A 1 105 ? 9.929 5.742 -5.216 1.00 93.00 105 LYS A O 1
ATOM 791 N N . ALA A 1 106 ? 9.105 5.315 -3.162 1.00 92.56 106 ALA A N 1
ATOM 792 C CA . ALA A 1 106 ? 8.079 4.357 -3.546 1.00 92.56 106 ALA A CA 1
ATOM 793 C C . ALA A 1 106 ? 6.714 4.754 -2.976 1.00 92.56 106 ALA A C 1
ATOM 795 O O . ALA A 1 106 ? 6.039 3.933 -2.366 1.00 92.56 106 ALA A O 1
ATOM 796 N N . SER A 1 107 ? 6.309 6.013 -3.165 1.00 91.75 107 SER A N 1
ATOM 797 C CA . SER A 1 107 ? 5.087 6.533 -2.535 1.00 91.75 107 SER A CA 1
ATOM 798 C C . SER A 1 107 ? 3.822 5.836 -3.024 1.00 91.75 107 SER A C 1
ATOM 800 O O . SER A 1 107 ? 2.834 5.756 -2.303 1.00 91.75 107 SER A O 1
ATOM 802 N N . GLU A 1 108 ? 3.856 5.288 -4.238 1.00 93.75 108 GLU A N 1
ATOM 803 C CA . GLU A 1 108 ? 2.716 4.634 -4.859 1.00 93.75 108 GLU A CA 1
ATOM 804 C C . GLU A 1 108 ? 3.118 3.483 -5.794 1.00 93.75 108 GLU A C 1
ATOM 806 O O . GLU A 1 108 ? 4.239 3.427 -6.319 1.00 93.75 108 GLU A O 1
ATOM 811 N N . ALA A 1 109 ? 2.184 2.544 -5.981 1.00 92.06 109 ALA A N 1
ATOM 812 C CA . ALA A 1 109 ? 2.404 1.284 -6.700 1.00 92.06 109 ALA A CA 1
ATOM 813 C C . ALA A 1 109 ? 1.782 1.257 -8.105 1.00 92.06 109 ALA A C 1
ATOM 815 O O . ALA A 1 109 ? 1.807 0.218 -8.774 1.00 92.06 109 ALA A O 1
ATOM 816 N N . GLY A 1 110 ? 1.197 2.365 -8.568 1.00 93.06 110 GLY A N 1
ATOM 817 C CA . GLY A 1 110 ? 0.552 2.429 -9.868 1.00 93.06 110 GLY A CA 1
ATOM 818 C C . GLY A 1 110 ? 1.535 2.066 -10.981 1.00 93.06 110 GLY A C 1
ATOM 819 O O . GLY A 1 110 ? 2.535 2.744 -11.205 1.00 93.06 110 GLY A O 1
ATOM 820 N N . ASN A 1 111 ? 1.257 0.981 -11.702 1.00 93.56 111 ASN A N 1
ATOM 821 C CA . ASN A 1 111 ? 2.146 0.503 -12.754 1.00 93.56 111 ASN A CA 1
ATOM 822 C C . ASN A 1 111 ? 1.486 0.624 -14.130 1.00 93.56 111 ASN A C 1
ATOM 824 O O . ASN A 1 111 ? 0.705 -0.229 -14.554 1.00 93.56 111 ASN A O 1
ATOM 828 N N . PHE A 1 112 ? 1.798 1.723 -14.813 1.00 93.50 112 PHE A N 1
ATOM 829 C CA . PHE A 1 112 ? 1.220 2.077 -16.108 1.00 93.50 112 PHE A CA 1
ATOM 830 C C . PHE A 1 112 ? 1.850 1.316 -17.285 1.00 93.50 112 PHE A C 1
ATOM 832 O O . PHE A 1 112 ? 1.191 1.152 -18.313 1.00 93.50 112 PHE A O 1
ATOM 839 N N . GLY A 1 113 ? 3.051 0.747 -17.112 1.00 92.44 113 GLY A N 1
ATOM 840 C CA . GLY A 1 113 ? 3.688 -0.124 -18.110 1.00 92.44 113 GLY A CA 1
ATOM 841 C C . GLY A 1 113 ? 2.821 -1.335 -18.471 1.00 92.44 113 GLY A C 1
ATOM 842 O O . GLY A 1 113 ? 2.816 -1.789 -19.615 1.00 92.44 113 GLY A O 1
ATOM 843 N N . MET A 1 114 ? 1.983 -1.790 -17.534 1.00 92.44 114 MET A N 1
ATOM 844 C CA . MET A 1 114 ? 1.016 -2.863 -17.764 1.00 92.44 114 MET A CA 1
ATOM 845 C C . MET A 1 114 ? 0.019 -2.536 -18.888 1.00 92.44 114 MET A C 1
ATOM 847 O O . MET A 1 114 ? -0.354 -3.416 -19.667 1.00 92.44 114 MET A O 1
ATOM 851 N N . PHE A 1 115 ? -0.420 -1.280 -19.013 1.00 91.38 115 PHE A N 1
ATOM 852 C CA . PHE A 1 115 ? -1.438 -0.911 -20.000 1.00 91.38 115 PHE A CA 1
ATOM 853 C C . PHE A 1 115 ? -0.912 -0.931 -21.432 1.00 91.38 115 PHE A C 1
ATOM 855 O O . PHE A 1 115 ? -1.680 -1.247 -22.342 1.00 91.38 115 PHE A O 1
ATOM 862 N N . ILE A 1 116 ? 0.383 -0.684 -21.614 1.00 90.94 116 ILE A N 1
ATOM 863 C CA . ILE A 1 116 ? 1.079 -0.744 -22.906 1.00 90.94 116 ILE A CA 1
ATOM 864 C C . ILE A 1 116 ? 1.815 -2.073 -23.127 1.00 90.94 116 ILE A C 1
ATOM 866 O O . ILE A 1 116 ? 2.371 -2.286 -24.193 1.00 90.94 116 ILE A O 1
ATOM 870 N N . GLY A 1 117 ? 1.771 -3.001 -22.166 1.00 88.56 117 GLY A N 1
ATOM 871 C CA . GLY A 1 117 ? 2.433 -4.302 -22.287 1.00 88.56 117 GLY A CA 1
ATOM 872 C C . GLY A 1 117 ? 3.961 -4.220 -22.263 1.00 88.56 117 GLY A C 1
ATOM 873 O O . GLY A 1 117 ? 4.611 -5.065 -22.863 1.00 88.56 117 GLY A O 1
ATOM 874 N N . SER A 1 118 ? 4.524 -3.212 -21.595 1.00 91.62 118 SER A N 1
ATOM 875 C CA . SER A 1 118 ? 5.964 -2.958 -21.559 1.00 91.62 118 SER A CA 1
ATOM 876 C C . SER A 1 118 ? 6.587 -3.546 -20.295 1.00 91.62 118 SER A C 1
ATOM 878 O O . SER A 1 118 ? 6.545 -2.927 -19.227 1.00 91.62 118 SER A O 1
ATOM 880 N N . TYR A 1 119 ? 7.160 -4.748 -20.396 1.00 91.50 119 TYR A N 1
ATOM 881 C CA . TYR A 1 119 ? 7.801 -5.421 -19.258 1.00 91.50 119 TYR A CA 1
ATOM 882 C C . TYR A 1 119 ? 8.974 -4.620 -18.684 1.00 91.50 119 TYR A C 1
ATOM 884 O O . TYR A 1 119 ? 9.127 -4.560 -17.466 1.00 91.50 119 TYR A O 1
ATOM 892 N N . GLU A 1 120 ? 9.743 -3.940 -19.536 1.00 92.38 120 GLU A N 1
ATOM 893 C CA . GLU A 1 120 ? 10.843 -3.068 -19.112 1.00 92.38 120 GLU A CA 1
ATOM 894 C C . GLU A 1 120 ? 10.335 -1.921 -18.226 1.00 92.38 120 GLU A C 1
ATOM 896 O O . GLU A 1 120 ? 10.823 -1.716 -17.111 1.00 92.38 120 GLU A O 1
ATOM 901 N N . ASN A 1 121 ? 9.297 -1.203 -18.674 1.00 93.06 121 ASN A N 1
ATOM 902 C CA . ASN A 1 121 ? 8.705 -0.128 -17.878 1.00 93.06 121 ASN A CA 1
ATOM 903 C C . ASN A 1 121 ? 8.040 -0.662 -16.607 1.00 93.06 121 ASN A C 1
ATOM 905 O O . ASN A 1 121 ? 8.158 -0.036 -15.551 1.00 93.06 121 ASN A O 1
ATOM 909 N N . MET A 1 122 ? 7.377 -1.822 -16.681 1.00 94.75 122 MET A N 1
ATOM 910 C CA . MET A 1 122 ? 6.793 -2.470 -15.507 1.00 94.75 122 MET A CA 1
ATOM 911 C C . MET A 1 122 ? 7.856 -2.793 -14.459 1.00 94.75 122 MET A C 1
ATOM 913 O O . MET A 1 122 ? 7.653 -2.490 -13.281 1.00 94.75 122 MET A O 1
ATOM 917 N N . GLN A 1 123 ? 8.983 -3.366 -14.886 1.00 94.56 123 GLN A N 1
ATOM 918 C CA . GLN A 1 123 ? 10.108 -3.697 -14.023 1.00 94.56 123 GLN A CA 1
ATOM 919 C C . GLN A 1 123 ? 10.701 -2.439 -13.398 1.00 94.56 123 GLN A C 1
ATOM 921 O O . GLN A 1 123 ? 10.768 -2.336 -12.175 1.00 94.56 123 GLN A O 1
ATOM 926 N N . ARG A 1 124 ? 11.063 -1.445 -14.215 1.00 93.94 124 ARG A N 1
ATOM 927 C CA . ARG A 1 124 ? 11.659 -0.189 -13.741 1.00 93.94 124 ARG A CA 1
ATOM 928 C C . ARG A 1 124 ? 10.772 0.524 -12.718 1.00 93.94 124 ARG A C 1
ATOM 930 O O . ARG A 1 124 ? 11.273 1.017 -11.711 1.00 93.94 124 ARG A O 1
ATOM 937 N N . ALA A 1 125 ? 9.460 0.545 -12.948 1.00 94.69 125 ALA A N 1
ATOM 938 C CA . ALA A 1 125 ? 8.496 1.119 -12.016 1.00 94.69 125 ALA A CA 1
ATOM 939 C C . ALA A 1 125 ? 8.470 0.382 -10.667 1.00 94.69 125 ALA A C 1
ATOM 941 O O . ALA A 1 125 ? 8.454 1.036 -9.624 1.00 94.69 125 ALA A O 1
ATOM 942 N N . ALA A 1 126 ? 8.469 -0.955 -10.689 1.00 95.06 126 ALA A N 1
ATOM 943 C CA . ALA A 1 126 ? 8.377 -1.795 -9.496 1.00 95.06 126 ALA A CA 1
ATOM 944 C C . ALA A 1 126 ? 9.693 -1.867 -8.699 1.00 95.06 126 ALA A C 1
ATOM 946 O O . ALA A 1 126 ? 9.662 -2.039 -7.483 1.00 95.06 126 ALA A O 1
ATOM 947 N N . MET A 1 127 ? 10.846 -1.706 -9.354 1.00 95.00 127 MET A N 1
ATOM 948 C CA . MET A 1 127 ? 12.170 -1.751 -8.715 1.00 95.00 127 MET A CA 1
ATOM 949 C C . MET A 1 127 ? 12.321 -0.741 -7.573 1.00 95.00 127 MET A C 1
ATOM 951 O O . MET A 1 127 ? 12.896 -1.072 -6.541 1.00 95.00 127 MET A O 1
ATOM 955 N N . ARG A 1 128 ? 11.703 0.441 -7.691 1.00 95.19 128 ARG A N 1
ATOM 956 C CA . ARG A 1 128 ? 11.689 1.455 -6.622 1.00 95.19 128 ARG A CA 1
ATOM 957 C C . ARG A 1 128 ? 11.122 0.924 -5.306 1.00 95.19 128 ARG A C 1
ATOM 959 O O . ARG A 1 128 ? 11.604 1.305 -4.247 1.00 95.19 128 ARG A O 1
ATOM 966 N N . ILE A 1 129 ? 10.112 0.052 -5.375 1.00 96.25 129 ILE A N 1
ATOM 967 C CA . ILE A 1 129 ? 9.465 -0.545 -4.198 1.00 96.25 129 ILE A CA 1
ATOM 968 C C . ILE A 1 129 ? 10.426 -1.510 -3.505 1.00 96.25 129 ILE A C 1
ATOM 970 O O . ILE A 1 129 ? 10.542 -1.484 -2.284 1.00 96.25 129 ILE A O 1
ATOM 974 N N . ARG A 1 130 ? 11.157 -2.323 -4.278 1.00 95.88 130 ARG A N 1
ATOM 975 C CA . ARG A 1 130 ? 12.209 -3.193 -3.739 1.00 95.88 130 ARG A CA 1
ATOM 976 C C . ARG A 1 130 ? 13.306 -2.379 -3.064 1.00 95.88 130 ARG A C 1
ATOM 978 O O . ARG A 1 130 ? 13.701 -2.715 -1.953 1.00 95.88 130 ARG A O 1
ATOM 985 N N . ASP A 1 131 ? 13.775 -1.329 -3.730 1.00 96.44 131 ASP A N 1
ATOM 986 C CA . ASP A 1 131 ? 14.849 -0.484 -3.213 1.00 96.44 131 ASP A CA 1
ATOM 987 C C . ASP A 1 131 ? 14.412 0.217 -1.919 1.00 96.44 131 ASP A C 1
ATOM 989 O O . ASP A 1 131 ? 15.118 0.145 -0.922 1.00 96.44 131 ASP A O 1
ATOM 993 N N . ALA A 1 132 ? 13.208 0.802 -1.885 1.00 97.06 132 ALA A N 1
ATOM 994 C CA . ALA A 1 132 ? 12.654 1.409 -0.673 1.00 97.06 132 ALA A CA 1
ATOM 995 C C . ALA A 1 132 ? 12.476 0.392 0.464 1.00 97.06 132 ALA A C 1
ATOM 997 O O . ALA A 1 132 ? 12.823 0.678 1.605 1.00 97.06 132 ALA A O 1
ATOM 998 N N . ALA A 1 133 ? 11.979 -0.813 0.165 1.00 97.56 133 ALA A N 1
ATOM 999 C CA . ALA A 1 133 ? 11.819 -1.856 1.172 1.00 97.56 133 ALA A CA 1
ATOM 1000 C C . ALA A 1 133 ? 13.167 -2.289 1.775 1.00 97.56 133 ALA A C 1
ATOM 1002 O O . ALA A 1 133 ? 13.261 -2.493 2.985 1.00 97.56 133 ALA A O 1
ATOM 1003 N N . LEU A 1 134 ? 14.209 -2.418 0.949 1.00 97.50 134 LEU A N 1
ATOM 1004 C CA . LEU A 1 134 ? 15.565 -2.749 1.395 1.00 97.50 134 LEU A CA 1
ATOM 1005 C C . LEU A 1 134 ? 16.198 -1.626 2.219 1.00 97.50 134 LEU A C 1
ATOM 1007 O O . LEU A 1 134 ? 16.803 -1.915 3.249 1.00 97.50 134 LEU A O 1
ATOM 1011 N N . ASP A 1 135 ? 16.062 -0.378 1.775 1.00 97.75 135 ASP A N 1
ATOM 1012 C CA . ASP A 1 135 ? 16.645 0.784 2.451 1.00 97.75 135 ASP A CA 1
ATOM 1013 C C . ASP A 1 135 ? 16.001 1.011 3.822 1.00 97.75 135 ASP A C 1
ATOM 1015 O O . ASP A 1 135 ? 16.700 1.211 4.811 1.00 97.75 135 ASP A O 1
ATOM 1019 N N . LEU A 1 136 ? 14.673 0.894 3.901 1.00 98.44 136 LEU A N 1
ATOM 1020 C CA . LEU A 1 136 ? 13.914 1.083 5.139 1.00 98.44 136 LEU A CA 1
ATOM 1021 C C . LEU A 1 136 ? 13.929 -0.155 6.048 1.00 98.44 136 LEU A C 1
ATOM 1023 O O . LEU A 1 136 ? 13.459 -0.091 7.183 1.00 98.44 136 LEU A O 1
ATOM 1027 N N . GLY A 1 137 ? 14.454 -1.291 5.577 1.00 97.94 137 GLY A N 1
ATOM 1028 C CA . GLY A 1 137 ? 14.598 -2.511 6.377 1.00 97.94 137 GLY A CA 1
ATOM 1029 C C . GLY A 1 137 ? 13.278 -3.186 6.771 1.00 97.94 137 GLY A C 1
ATOM 1030 O O . GLY A 1 137 ? 13.247 -3.932 7.754 1.00 97.94 137 GLY A O 1
ATOM 1031 N N . VAL A 1 138 ? 12.196 -2.943 6.021 1.00 98.38 138 VAL A N 1
ATOM 1032 C CA . VAL A 1 138 ? 10.846 -3.417 6.367 1.00 98.38 138 VAL A CA 1
ATOM 1033 C C . VAL A 1 138 ? 10.697 -4.932 6.304 1.00 98.38 138 VAL A C 1
ATOM 1035 O O . VAL A 1 138 ? 11.402 -5.620 5.563 1.00 98.38 138 VAL A O 1
ATOM 1038 N N . LYS A 1 139 ? 9.739 -5.467 7.060 1.00 98.12 139 LYS A N 1
ATOM 1039 C CA . LYS A 1 139 ? 9.442 -6.906 7.125 1.00 98.12 139 LYS A CA 1
ATOM 1040 C C . LYS A 1 139 ? 8.290 -7.323 6.228 1.00 98.12 139 LYS A C 1
ATOM 1042 O O . LYS A 1 139 ? 8.169 -8.497 5.894 1.00 98.12 139 LYS A O 1
ATOM 1047 N N . ARG A 1 140 ? 7.448 -6.377 5.827 1.00 97.88 140 ARG A N 1
ATOM 1048 C CA . ARG A 1 140 ? 6.243 -6.614 5.033 1.00 97.88 140 ARG A CA 1
ATOM 1049 C C . ARG A 1 140 ? 6.068 -5.483 4.028 1.00 97.88 140 ARG A C 1
ATOM 1051 O O . ARG A 1 140 ? 6.348 -4.325 4.332 1.00 97.88 140 ARG A O 1
ATOM 1058 N N . ILE A 1 141 ? 5.580 -5.824 2.840 1.00 98.12 141 ILE A N 1
ATOM 1059 C CA . ILE A 1 141 ? 5.181 -4.853 1.815 1.00 98.12 141 ILE A CA 1
ATOM 1060 C C . ILE A 1 141 ? 3.678 -5.015 1.620 1.00 98.12 141 ILE A C 1
ATOM 1062 O O . ILE A 1 141 ? 3.229 -6.057 1.133 1.00 98.12 141 ILE A O 1
ATOM 1066 N N . VAL A 1 142 ? 2.918 -3.998 2.021 1.00 98.12 142 VAL A N 1
ATOM 1067 C CA . VAL A 1 142 ? 1.456 -3.980 1.920 1.00 98.12 142 VAL A CA 1
ATOM 1068 C C . VAL A 1 142 ? 1.047 -3.056 0.781 1.00 98.12 142 VAL A C 1
ATOM 1070 O O . VAL A 1 142 ? 1.433 -1.890 0.740 1.00 98.12 142 VAL A O 1
ATOM 1073 N N . VAL A 1 143 ? 0.267 -3.581 -0.157 1.00 97.62 143 VAL A N 1
ATOM 1074 C CA . VAL A 1 143 ? -0.250 -2.839 -1.310 1.00 97.62 143 VAL A CA 1
ATOM 1075 C C . VAL A 1 143 ? -1.669 -2.372 -1.005 1.00 97.62 143 VAL A C 1
ATOM 1077 O O . VAL A 1 143 ? -2.506 -3.174 -0.585 1.00 97.62 143 VAL A O 1
ATOM 1080 N N . GLY A 1 144 ? -1.935 -1.083 -1.218 1.00 95.44 144 GLY A N 1
ATOM 1081 C CA . GLY A 1 144 ? -3.278 -0.507 -1.098 1.00 95.44 144 GLY A CA 1
ATOM 1082 C C . GLY A 1 144 ? -4.248 -1.012 -2.176 1.00 95.44 144 GLY A C 1
ATOM 1083 O O . GLY A 1 144 ? -3.904 -1.841 -3.016 1.00 95.44 144 GLY A O 1
ATOM 1084 N N . GLU A 1 145 ? -5.461 -0.464 -2.209 1.00 92.31 145 GLU A N 1
ATOM 1085 C CA . GLU A 1 145 ? -6.581 -1.003 -3.006 1.00 92.31 145 GLU A CA 1
ATOM 1086 C C . GLU A 1 145 ? -6.481 -0.811 -4.534 1.00 92.31 145 GLU A C 1
ATOM 1088 O O . GLU A 1 145 ? -7.375 -1.206 -5.287 1.00 92.31 145 GLU A O 1
ATOM 1093 N N . CYS A 1 146 ? -5.399 -0.212 -5.044 1.00 93.06 146 CYS A N 1
ATOM 1094 C CA . CYS A 1 146 ? -5.248 0.047 -6.474 1.00 93.06 146 CYS A CA 1
ATOM 1095 C C . CYS A 1 146 ? -5.197 -1.269 -7.263 1.00 93.06 146 CYS A C 1
ATOM 1097 O O . CYS A 1 146 ? -4.174 -1.952 -7.307 1.00 93.06 146 CYS A O 1
ATOM 1099 N N . GLY A 1 147 ? -6.283 -1.600 -7.965 1.00 93.44 147 GLY A N 1
ATOM 1100 C CA . GLY A 1 147 ? -6.412 -2.907 -8.608 1.00 93.44 147 GLY A CA 1
ATOM 1101 C C . GLY A 1 147 ? -5.321 -3.219 -9.637 1.00 93.44 147 GLY A C 1
ATOM 1102 O O . GLY A 1 147 ? -4.859 -4.354 -9.708 1.00 93.44 147 GLY A O 1
ATOM 1103 N N . HIS A 1 148 ? -4.872 -2.241 -10.435 1.00 92.94 148 HIS A N 1
ATOM 1104 C CA . HIS A 1 148 ? -3.790 -2.491 -11.398 1.00 92.94 148 HIS A CA 1
ATOM 1105 C C . HIS A 1 148 ? -2.413 -2.575 -10.724 1.00 92.94 148 HIS A C 1
ATOM 1107 O O . HIS A 1 148 ? -1.563 -3.330 -11.191 1.00 92.94 148 HIS A O 1
ATOM 1113 N N . ALA A 1 149 ? -2.202 -1.868 -9.609 1.00 95.19 149 ALA A N 1
ATOM 1114 C CA . ALA A 1 149 ? -1.011 -2.047 -8.788 1.00 95.19 149 ALA A CA 1
ATOM 1115 C C . ALA A 1 149 ? -0.979 -3.455 -8.185 1.00 95.19 149 ALA A C 1
ATOM 1117 O O . ALA A 1 149 ? -0.001 -4.175 -8.378 1.00 95.19 149 ALA A O 1
ATOM 1118 N N . TRP A 1 150 ? -2.079 -3.884 -7.554 1.00 96.50 150 TRP A N 1
ATOM 1119 C CA . TRP A 1 150 ? -2.192 -5.222 -6.978 1.00 96.50 150 TRP A CA 1
ATOM 1120 C C . TRP A 1 150 ? -2.038 -6.313 -8.028 1.00 96.50 150 TRP A C 1
ATOM 1122 O O . TRP A 1 150 ? -1.312 -7.275 -7.816 1.00 96.50 150 TRP A O 1
ATOM 1132 N N . ARG A 1 151 ? -2.647 -6.155 -9.205 1.00 95.50 151 ARG A N 1
ATOM 1133 C CA . ARG A 1 151 ? -2.491 -7.125 -10.291 1.00 95.50 151 ARG A CA 1
ATOM 1134 C C . ARG A 1 151 ? -1.034 -7.305 -10.701 1.00 95.50 151 ARG A C 1
ATOM 1136 O O . ARG A 1 151 ? -0.618 -8.442 -10.937 1.00 95.50 151 ARG A O 1
ATOM 1143 N N . VAL A 1 152 ? -0.270 -6.214 -10.790 1.00 95.50 152 VAL A N 1
ATOM 1144 C CA . VAL A 1 152 ? 1.159 -6.301 -11.108 1.00 95.50 152 VAL A CA 1
ATOM 1145 C C . VAL A 1 152 ? 1.950 -6.902 -9.954 1.00 95.50 152 VAL A C 1
ATOM 1147 O O . VAL A 1 152 ? 2.812 -7.748 -10.191 1.00 95.50 152 VAL A O 1
ATOM 1150 N N . ALA A 1 153 ? 1.611 -6.522 -8.725 1.00 95.94 153 ALA A N 1
ATOM 1151 C CA . ALA A 1 153 ? 2.221 -7.050 -7.518 1.00 95.94 153 ALA A CA 1
ATOM 1152 C C . ALA A 1 153 ? 2.054 -8.568 -7.401 1.00 95.94 153 ALA A C 1
ATOM 1154 O O . ALA A 1 153 ? 3.035 -9.306 -7.358 1.00 95.94 153 ALA A O 1
ATOM 1155 N N . TYR A 1 154 ? 0.807 -9.022 -7.468 1.00 94.81 154 TYR A N 1
ATOM 1156 C CA . TYR A 1 154 ? 0.407 -10.419 -7.399 1.00 94.81 154 TYR A CA 1
ATOM 1157 C C . TYR A 1 154 ? 1.001 -11.266 -8.531 1.00 94.81 154 TYR A C 1
ATOM 1159 O O . TYR A 1 154 ? 1.499 -12.361 -8.291 1.00 94.81 154 TYR A O 1
ATOM 1167 N N . SER A 1 155 ? 0.935 -10.780 -9.776 1.00 93.19 155 SER A N 1
ATOM 1168 C CA . SER A 1 155 ? 1.235 -11.625 -10.942 1.00 93.19 155 SER A CA 1
ATOM 1169 C C . SER A 1 155 ? 2.697 -11.590 -11.373 1.00 93.19 155 SER A C 1
ATOM 1171 O O . SER A 1 155 ? 3.135 -12.510 -12.061 1.00 93.19 155 SER A O 1
ATOM 1173 N N . PHE A 1 156 ? 3.426 -10.511 -11.066 1.00 94.25 156 PHE A N 1
ATOM 1174 C CA . PHE A 1 156 ? 4.702 -10.242 -11.730 1.00 94.25 156 PHE A CA 1
ATOM 1175 C C . PHE A 1 156 ? 5.845 -9.818 -10.806 1.00 94.25 156 PHE A C 1
ATOM 1177 O O . PHE A 1 156 ? 6.988 -9.950 -11.228 1.00 94.25 156 PHE A O 1
ATOM 1184 N N . TRP A 1 157 ? 5.626 -9.319 -9.582 1.00 94.81 157 TRP A N 1
ATOM 1185 C CA . TRP A 1 157 ? 6.748 -8.797 -8.776 1.00 94.81 157 TRP A CA 1
ATOM 1186 C C . TRP A 1 157 ? 7.828 -9.836 -8.463 1.00 94.81 157 TRP A C 1
ATOM 1188 O O . TRP A 1 157 ? 9.010 -9.503 -8.498 1.00 94.81 157 TRP A O 1
ATOM 1198 N N . ASN A 1 158 ? 7.459 -11.100 -8.269 1.00 91.88 158 ASN A N 1
ATOM 1199 C CA . ASN A 1 158 ? 8.427 -12.184 -8.101 1.00 91.88 158 ASN A CA 1
ATOM 1200 C C . ASN A 1 158 ? 9.425 -12.293 -9.272 1.00 91.88 158 ASN A C 1
ATOM 1202 O O . ASN A 1 158 ? 10.614 -12.496 -9.056 1.00 91.88 158 ASN A O 1
ATOM 1206 N N . THR A 1 159 ? 8.963 -12.101 -10.508 1.00 90.88 159 THR A N 1
ATOM 1207 C CA . THR A 1 159 ? 9.794 -12.188 -11.721 1.00 90.88 159 THR A CA 1
ATOM 1208 C C . THR A 1 159 ? 10.415 -10.853 -12.124 1.00 90.88 159 THR A C 1
ATOM 1210 O O . THR A 1 159 ? 11.534 -10.830 -12.624 1.00 90.88 159 THR A O 1
ATOM 1213 N N . LEU A 1 160 ? 9.724 -9.733 -11.892 1.00 91.75 160 LEU A N 1
ATOM 1214 C CA . LEU A 1 160 ? 10.213 -8.401 -12.252 1.00 91.75 160 LEU A CA 1
ATOM 1215 C C . LEU A 1 160 ? 11.266 -7.897 -11.267 1.00 91.75 160 LEU A C 1
ATOM 1217 O O . LEU A 1 160 ? 12.266 -7.309 -11.670 1.00 91.75 160 LEU A O 1
ATOM 1221 N N . THR A 1 161 ? 11.030 -8.078 -9.971 1.00 91.69 161 THR A N 1
ATOM 1222 C CA . THR A 1 161 ? 11.846 -7.464 -8.916 1.00 91.69 161 THR A CA 1
ATOM 1223 C C . THR A 1 161 ? 12.375 -8.475 -7.910 1.00 91.69 161 THR A C 1
ATOM 1225 O O . THR A 1 161 ? 13.257 -8.129 -7.131 1.00 91.69 161 THR A O 1
ATOM 1228 N N . GLY A 1 162 ? 11.871 -9.710 -7.902 1.00 89.06 162 GLY A N 1
ATOM 1229 C CA . GLY A 1 162 ? 12.238 -10.714 -6.904 1.00 89.06 162 GLY A CA 1
ATOM 1230 C C . GLY A 1 162 ? 11.689 -10.435 -5.507 1.00 89.06 162 GLY A C 1
ATOM 1231 O O . GLY A 1 162 ? 12.133 -11.074 -4.551 1.00 89.06 162 GLY A O 1
ATOM 1232 N N . VAL A 1 163 ? 10.726 -9.511 -5.386 1.00 89.12 163 VAL A N 1
ATOM 1233 C CA . VAL A 1 163 ? 9.883 -9.369 -4.189 1.00 89.12 163 VAL A CA 1
ATOM 1234 C C . VAL A 1 163 ? 9.054 -10.645 -4.040 1.00 89.12 163 VAL A C 1
ATOM 1236 O O . VAL A 1 163 ? 8.450 -11.110 -5.006 1.00 89.12 163 VAL A O 1
ATOM 1239 N N . GLY A 1 164 ? 9.010 -11.205 -2.833 1.00 85.88 164 GLY A N 1
ATOM 1240 C CA . GLY A 1 164 ? 8.312 -12.462 -2.572 1.00 85.88 164 GLY A CA 1
ATOM 1241 C C . GLY A 1 164 ? 9.245 -13.659 -2.639 1.00 85.88 164 GLY A C 1
ATOM 1242 O O . GLY A 1 164 ? 9.941 -13.932 -1.671 1.00 85.88 164 GLY A O 1
ATOM 1243 N N . HIS A 1 165 ? 9.257 -14.394 -3.750 1.00 83.69 165 HIS A N 1
ATOM 1244 C CA . HIS A 1 165 ? 10.087 -15.592 -3.916 1.00 83.69 165 HIS A CA 1
ATOM 1245 C C . HIS A 1 165 ? 10.592 -15.736 -5.358 1.00 83.69 165 HIS A C 1
ATOM 1247 O O . HIS A 1 165 ? 10.030 -15.158 -6.280 1.00 83.69 165 HIS A O 1
ATOM 1253 N N . GLY A 1 166 ? 11.624 -16.552 -5.579 1.00 84.06 166 GLY A N 1
ATOM 1254 C CA . GLY A 1 166 ? 12.074 -16.946 -6.925 1.00 84.06 166 GLY A CA 1
ATOM 1255 C C . GLY A 1 166 ? 13.019 -15.969 -7.635 1.00 84.06 166 GLY A C 1
ATOM 1256 O O . GLY A 1 166 ? 13.556 -16.316 -8.680 1.00 84.06 166 GLY A O 1
ATOM 1257 N N . GLY A 1 167 ? 13.275 -14.785 -7.073 1.00 87.50 167 GLY A N 1
ATOM 1258 C CA . GLY A 1 167 ? 14.345 -13.905 -7.553 1.00 87.50 167 GLY A CA 1
ATOM 1259 C C . GLY A 1 167 ? 15.722 -14.389 -7.088 1.00 87.50 167 GLY A C 1
ATOM 1260 O O . GLY A 1 167 ? 15.902 -14.681 -5.906 1.00 87.50 167 GLY A O 1
ATOM 1261 N N . GLU A 1 168 ? 16.701 -14.452 -7.993 1.00 89.44 168 GLU A N 1
ATOM 1262 C CA . GLU A 1 168 ? 18.009 -15.071 -7.714 1.00 89.44 168 GLU A CA 1
ATOM 1263 C C . GLU A 1 168 ? 19.172 -14.085 -7.549 1.00 89.44 168 GLU A C 1
ATOM 1265 O O . GLU A 1 168 ? 20.243 -14.475 -7.063 1.00 89.44 168 GLU A O 1
ATOM 1270 N N . ASP A 1 169 ? 18.987 -12.819 -7.931 1.00 93.69 169 ASP A N 1
ATOM 1271 C CA . ASP A 1 169 ? 20.014 -11.796 -7.760 1.00 93.69 169 ASP A CA 1
ATOM 1272 C C . ASP A 1 169 ? 20.243 -11.459 -6.275 1.00 93.69 169 ASP A C 1
ATOM 1274 O O . ASP A 1 169 ? 19.436 -11.785 -5.399 1.00 93.69 169 ASP A O 1
ATOM 1278 N N . ALA A 1 170 ? 21.374 -10.815 -5.981 1.00 93.25 170 ALA A N 1
ATOM 1279 C CA . ALA A 1 170 ? 21.789 -10.534 -4.609 1.00 93.25 170 ALA A CA 1
ATOM 1280 C C . ALA A 1 170 ? 20.771 -9.679 -3.831 1.00 93.25 170 ALA A C 1
ATOM 1282 O O . ALA A 1 170 ? 20.544 -9.935 -2.647 1.00 93.25 170 ALA A O 1
ATOM 1283 N N . PHE A 1 171 ? 20.131 -8.702 -4.480 1.00 93.88 171 PHE A N 1
ATOM 1284 C CA . PHE A 1 171 ? 19.146 -7.831 -3.836 1.00 93.88 171 PHE A CA 1
ATOM 1285 C C . PHE A 1 171 ? 17.821 -8.552 -3.624 1.00 93.88 171 PHE A C 1
ATOM 1287 O O . PHE A 1 171 ? 17.228 -8.417 -2.556 1.00 93.88 171 PHE A O 1
ATOM 1294 N N . SER A 1 172 ? 17.396 -9.370 -4.588 1.00 92.75 172 SER A N 1
ATOM 1295 C CA . SER A 1 172 ? 16.226 -10.236 -4.426 1.00 92.75 172 SER A CA 1
ATOM 1296 C C . SER A 1 172 ? 16.400 -11.195 -3.252 1.00 92.75 172 SER A C 1
ATOM 1298 O O . SER A 1 172 ? 15.562 -11.215 -2.358 1.00 92.75 172 SER A O 1
ATOM 1300 N N . LYS A 1 173 ? 17.523 -11.919 -3.172 1.00 94.88 173 LYS A N 1
ATOM 1301 C CA . LYS A 1 173 ? 17.818 -12.818 -2.041 1.00 94.88 173 LYS A CA 1
ATOM 1302 C C . LYS A 1 173 ? 17.854 -12.080 -0.706 1.00 94.88 173 LYS A C 1
ATOM 1304 O O . LYS A 1 173 ? 17.300 -12.571 0.275 1.00 94.88 173 LYS A O 1
ATOM 1309 N N . LYS A 1 174 ? 18.468 -10.892 -0.672 1.00 95.94 174 LYS A N 1
ATOM 1310 C CA . LYS A 1 174 ? 18.500 -10.047 0.527 1.00 95.94 174 LYS A CA 1
ATOM 1311 C C . LYS A 1 174 ? 17.089 -9.646 0.960 1.00 95.94 174 LYS A C 1
ATOM 1313 O O . LYS A 1 174 ? 16.766 -9.792 2.133 1.00 95.94 174 LYS A O 1
ATOM 1318 N N . LEU A 1 175 ? 16.245 -9.188 0.032 1.00 95.62 175 LEU A N 1
ATOM 1319 C CA . LEU A 1 175 ? 14.872 -8.803 0.353 1.00 95.62 175 LEU A CA 1
ATOM 1320 C C . LEU A 1 175 ? 14.060 -10.012 0.831 1.00 95.62 175 LEU A C 1
ATOM 1322 O O . LEU A 1 175 ? 13.381 -9.922 1.844 1.00 95.62 175 LEU A O 1
ATOM 1326 N N . GLN A 1 176 ? 14.174 -11.157 0.160 1.00 93.94 176 GLN A N 1
ATOM 1327 C CA . GLN A 1 176 ? 13.474 -12.389 0.541 1.00 93.94 176 GLN A CA 1
ATOM 1328 C C . GLN A 1 176 ? 13.833 -12.852 1.960 1.00 93.94 176 GLN A C 1
ATOM 1330 O O . GLN A 1 176 ? 12.963 -13.307 2.689 1.00 93.94 176 GLN A O 1
ATOM 1335 N N . GLN A 1 177 ? 15.095 -12.701 2.375 1.00 94.69 177 GLN A N 1
ATOM 1336 C CA . GLN A 1 177 ? 15.532 -12.975 3.751 1.00 94.69 177 GLN A CA 1
ATOM 1337 C C . GLN A 1 177 ? 15.074 -11.907 4.753 1.00 94.69 177 GLN A C 1
ATOM 1339 O O . GLN A 1 177 ? 14.963 -12.180 5.946 1.00 94.69 177 GLN A O 1
ATOM 1344 N N . GLN A 1 178 ? 14.875 -10.673 4.288 1.00 96.06 178 GLN A N 1
ATOM 1345 C CA . GLN A 1 178 ? 14.452 -9.555 5.122 1.00 96.06 178 GLN A CA 1
ATOM 1346 C C . GLN A 1 178 ? 12.967 -9.640 5.482 1.00 96.06 178 GLN A C 1
ATOM 1348 O O . GLN A 1 178 ? 12.622 -9.284 6.612 1.00 96.06 178 GLN A O 1
ATOM 1353 N N . LEU A 1 179 ? 12.125 -10.072 4.537 1.00 96.81 179 LEU A N 1
ATOM 1354 C CA . LEU A 1 179 ? 10.677 -10.178 4.701 1.00 96.81 179 LEU A CA 1
ATOM 1355 C C . LEU A 1 179 ? 10.295 -11.319 5.655 1.00 96.81 179 LEU A C 1
ATOM 1357 O O . LEU A 1 179 ? 10.970 -12.344 5.725 1.00 96.81 179 LEU A O 1
ATOM 1361 N N . ASP A 1 180 ? 9.209 -11.131 6.401 1.00 96.19 180 ASP A N 1
ATOM 1362 C CA . ASP A 1 180 ? 8.706 -12.128 7.346 1.00 96.19 180 ASP A CA 1
ATOM 1363 C C . ASP A 1 180 ? 7.983 -13.266 6.595 1.00 96.19 180 ASP A C 1
ATOM 1365 O O . ASP A 1 180 ? 6.956 -13.012 5.959 1.00 96.19 180 ASP A O 1
ATOM 1369 N N . PRO A 1 181 ? 8.469 -14.522 6.673 1.00 93.75 181 PRO A N 1
ATOM 1370 C CA . PRO A 1 181 ? 7.884 -15.651 5.950 1.00 93.75 181 PRO A CA 1
ATOM 1371 C C . PRO A 1 181 ? 6.498 -16.066 6.464 1.00 93.75 181 PRO A C 1
ATOM 1373 O O . PRO A 1 181 ? 5.834 -16.871 5.812 1.00 93.75 181 PRO A O 1
ATOM 1376 N N . ASN A 1 182 ? 6.053 -15.551 7.615 1.00 93.56 182 ASN A N 1
ATOM 1377 C CA . ASN A 1 182 ? 4.715 -15.827 8.141 1.00 93.56 182 ASN A CA 1
ATOM 1378 C C . ASN A 1 182 ? 3.613 -15.049 7.410 1.00 93.56 182 ASN A C 1
ATOM 1380 O O . ASN A 1 182 ? 2.435 -15.330 7.624 1.00 93.56 182 ASN A O 1
ATOM 1384 N N . TYR A 1 183 ? 3.972 -14.081 6.562 1.00 94.50 183 TYR A N 1
ATOM 1385 C CA . TYR A 1 183 ? 3.018 -13.254 5.829 1.00 94.50 183 TYR A CA 1
ATOM 1386 C C . TYR A 1 183 ? 3.235 -13.338 4.313 1.00 94.50 183 TYR A C 1
ATOM 1388 O O . TYR A 1 183 ? 4.360 -13.546 3.852 1.00 94.50 183 TYR A O 1
ATOM 1396 N N . PRO A 1 184 ? 2.177 -13.126 3.507 1.00 93.62 184 PRO A N 1
ATOM 1397 C CA . PRO A 1 184 ? 2.317 -12.986 2.065 1.00 93.62 184 PRO A CA 1
ATOM 1398 C C . PRO A 1 184 ? 3.270 -11.845 1.689 1.00 93.62 184 PRO A C 1
ATOM 1400 O O . PRO A 1 184 ? 3.260 -10.769 2.289 1.00 93.62 184 PRO A O 1
ATOM 1403 N N . ALA A 1 185 ? 4.069 -12.073 0.651 1.00 93.94 185 ALA A N 1
ATOM 1404 C CA . ALA A 1 185 ? 4.993 -11.092 0.105 1.00 93.94 185 ALA A CA 1
ATOM 1405 C C . ALA A 1 185 ? 4.807 -11.014 -1.420 1.00 93.94 185 ALA A C 1
ATOM 1407 O O . ALA A 1 185 ? 5.329 -11.873 -2.136 1.00 93.94 185 ALA A O 1
ATOM 1408 N N . PRO A 1 186 ? 4.084 -10.005 -1.942 1.00 95.00 186 PRO A N 1
ATOM 1409 C CA . PRO A 1 186 ? 3.418 -8.906 -1.226 1.00 95.00 186 PRO A CA 1
ATOM 1410 C C . PRO A 1 186 ? 2.088 -9.313 -0.565 1.00 95.00 186 PRO A C 1
ATOM 1412 O O . PRO A 1 186 ? 1.539 -10.368 -0.873 1.00 95.00 186 PRO A O 1
ATOM 1415 N N . GLN A 1 187 ? 1.552 -8.441 0.294 1.00 96.50 187 GLN A N 1
ATOM 1416 C CA . GLN A 1 187 ? 0.230 -8.584 0.917 1.00 96.50 187 GLN A CA 1
ATOM 1417 C C . GLN A 1 187 ? -0.709 -7.454 0.464 1.00 96.50 187 GLN A C 1
ATOM 1419 O O . GLN A 1 187 ? -0.277 -6.310 0.323 1.00 96.50 187 GLN A O 1
ATOM 1424 N N . HIS A 1 188 ? -1.991 -7.738 0.252 1.00 97.25 188 HIS A N 1
ATOM 1425 C CA . HIS A 1 188 ? -3.011 -6.724 -0.029 1.00 97.25 188 HIS A CA 1
ATOM 1426 C C . HIS A 1 188 ? -3.583 -6.139 1.269 1.00 97.25 188 HIS A C 1
ATOM 1428 O O . HIS A 1 188 ? -3.778 -6.855 2.253 1.00 97.25 188 HIS A O 1
ATOM 1434 N N . ILE A 1 189 ? -3.937 -4.854 1.280 1.00 97.38 189 ILE A N 1
ATOM 1435 C CA . ILE A 1 189 ? -4.466 -4.182 2.478 1.00 97.38 189 ILE A CA 1
ATOM 1436 C C . ILE A 1 189 ? -5.760 -4.810 3.020 1.00 97.38 189 ILE A C 1
ATOM 1438 O O . ILE A 1 189 ? -5.947 -4.891 4.235 1.00 97.38 189 ILE A O 1
ATOM 1442 N N . CYS A 1 190 ? -6.635 -5.332 2.153 1.00 97.12 190 CYS A N 1
ATOM 1443 C CA . CYS A 1 190 ? -7.817 -6.072 2.608 1.00 97.12 190 CYS A CA 1
ATOM 1444 C C . CYS A 1 190 ? -7.451 -7.405 3.284 1.00 97.12 190 CYS A C 1
ATOM 1446 O O . CYS A 1 190 ? -8.097 -7.756 4.262 1.00 97.12 190 CYS A O 1
ATOM 1448 N N . GLU A 1 191 ? -6.418 -8.126 2.820 1.00 96.50 191 GLU A N 1
ATOM 1449 C CA . GLU A 1 191 ? -5.939 -9.357 3.483 1.00 96.50 191 GLU A CA 1
ATOM 145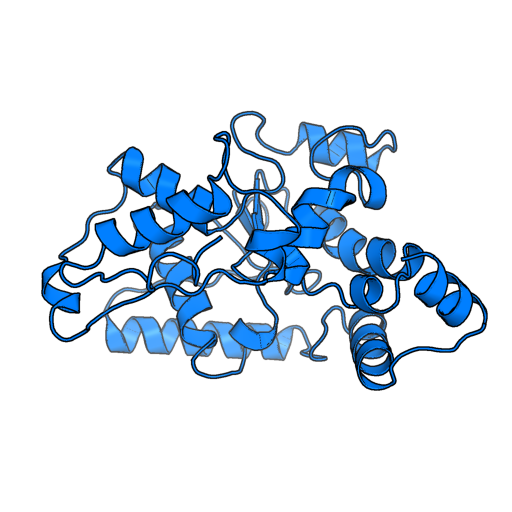0 C C . GLU A 1 191 ? -5.379 -9.028 4.859 1.00 96.50 191 GLU A C 1
ATOM 1452 O O . GLU A 1 191 ? -5.724 -9.672 5.844 1.00 96.50 191 GLU A O 1
ATOM 1457 N N . PHE A 1 192 ? -4.542 -7.991 4.914 1.00 97.69 192 PHE A N 1
ATOM 1458 C CA . PHE A 1 192 ? -3.967 -7.479 6.148 1.00 97.69 192 PHE A CA 1
ATOM 1459 C C . PHE A 1 192 ? -5.058 -7.122 7.161 1.00 97.69 192 PHE A C 1
ATOM 1461 O O . PHE A 1 192 ? -5.018 -7.546 8.313 1.00 97.69 192 PHE A O 1
ATOM 1468 N N . THR A 1 193 ? -6.059 -6.364 6.718 1.00 98.06 193 THR A N 1
ATOM 1469 C CA . THR A 1 193 ? -7.143 -5.900 7.583 1.00 98.06 193 THR A CA 1
ATOM 1470 C C . THR A 1 193 ? -8.014 -7.071 8.020 1.00 98.06 193 THR A C 1
ATOM 1472 O O . THR A 1 193 ? -8.313 -7.199 9.203 1.00 98.06 193 THR A O 1
ATOM 1475 N N . TYR A 1 194 ? -8.380 -7.965 7.101 1.00 97.69 194 TYR A N 1
ATOM 1476 C CA . TYR A 1 194 ? -9.186 -9.141 7.411 1.00 97.69 194 TYR A CA 1
ATOM 1477 C C . TYR A 1 194 ? -8.503 -10.072 8.419 1.00 97.69 194 TYR A C 1
ATOM 1479 O O . TYR A 1 194 ? -9.155 -10.506 9.365 1.00 97.69 194 TYR A O 1
ATOM 1487 N N . ASP A 1 195 ? -7.195 -10.305 8.288 1.00 96.56 195 ASP A N 1
ATOM 1488 C CA . ASP A 1 195 ? -6.403 -11.078 9.251 1.00 96.56 195 ASP A CA 1
ATOM 1489 C C . ASP A 1 195 ? -6.488 -10.485 10.671 1.00 96.56 195 ASP A C 1
ATOM 1491 O O . ASP A 1 195 ? -6.792 -11.186 11.639 1.00 96.56 195 ASP A O 1
ATOM 1495 N N . LEU A 1 196 ? -6.343 -9.162 10.807 1.00 97.81 196 LEU A N 1
ATOM 1496 C CA . LEU A 1 196 ? -6.497 -8.482 12.098 1.00 97.81 196 LEU A CA 1
ATOM 1497 C C . LEU A 1 196 ? -7.917 -8.601 12.676 1.00 97.81 196 LEU A C 1
ATOM 1499 O O . LEU A 1 196 ? -8.075 -8.720 13.895 1.00 97.81 196 LEU A O 1
ATOM 1503 N N . ILE A 1 197 ? -8.943 -8.576 11.821 1.00 97.75 197 ILE A N 1
ATOM 1504 C CA . ILE A 1 197 ? -10.344 -8.770 12.225 1.00 97.75 197 ILE A CA 1
ATOM 1505 C C . ILE A 1 197 ? -10.551 -10.192 12.748 1.00 97.75 197 ILE A C 1
ATOM 1507 O O . ILE A 1 197 ? -11.109 -10.362 13.831 1.00 97.75 197 ILE A O 1
ATOM 1511 N N . GLN A 1 198 ? -10.067 -11.205 12.025 1.00 96.31 198 GLN A N 1
ATOM 1512 C CA . GLN A 1 198 ? -10.175 -12.611 12.433 1.00 96.31 198 GLN A CA 1
ATOM 1513 C C . GLN A 1 198 ? -9.451 -12.881 13.759 1.00 96.31 198 GLN A C 1
ATOM 1515 O O . GLN A 1 198 ? -9.938 -13.645 14.590 1.00 96.31 198 GLN A O 1
ATOM 1520 N N . GLN A 1 199 ? -8.329 -12.202 14.005 1.00 96.25 199 GLN A N 1
ATOM 1521 C CA . GLN A 1 199 ? -7.591 -12.277 15.271 1.00 96.25 199 GLN A CA 1
ATOM 1522 C C . GLN A 1 199 ? -8.243 -11.483 16.419 1.00 96.25 199 GLN A C 1
ATOM 1524 O O . GLN A 1 199 ? -7.730 -11.498 17.538 1.00 96.25 199 GLN A O 1
ATOM 1529 N N . GLY A 1 200 ? -9.334 -10.749 16.170 1.00 96.12 200 GLY A N 1
ATOM 1530 C CA . GLY A 1 200 ? -9.992 -9.904 17.171 1.00 96.12 200 GLY A CA 1
ATOM 1531 C C . GLY A 1 200 ? -9.158 -8.697 17.619 1.00 96.12 200 GLY A C 1
ATOM 1532 O O . GLY A 1 200 ? -9.421 -8.130 18.681 1.00 96.12 200 GLY A O 1
ATOM 1533 N N . LYS A 1 201 ? -8.147 -8.302 16.831 1.00 96.88 201 LYS A N 1
ATOM 1534 C CA . LYS A 1 201 ? -7.286 -7.139 17.117 1.00 96.88 201 LYS A CA 1
ATOM 1535 C C . LYS A 1 201 ? -7.985 -5.813 16.831 1.00 96.88 201 LYS A C 1
ATOM 1537 O O . LYS A 1 201 ? -7.637 -4.804 17.434 1.00 96.88 201 LYS A O 1
ATOM 1542 N N . LEU A 1 202 ? -8.976 -5.819 15.942 1.00 96.50 202 LEU A N 1
ATOM 1543 C CA . LEU A 1 202 ? -9.799 -4.654 15.627 1.00 96.50 202 LEU A CA 1
ATOM 1544 C C . LEU A 1 202 ? -11.184 -4.800 16.258 1.00 96.50 202 LEU A C 1
ATOM 1546 O O . LEU A 1 202 ? -11.787 -5.872 16.232 1.00 96.50 202 LEU A O 1
ATOM 1550 N N . LYS A 1 203 ? -11.688 -3.702 16.823 1.00 93.62 203 LYS A N 1
ATOM 1551 C CA . LYS A 1 203 ? -13.027 -3.613 17.411 1.00 93.62 203 LYS A CA 1
ATOM 1552 C C . LYS A 1 203 ? -13.819 -2.548 16.674 1.00 93.62 203 LYS A C 1
ATOM 1554 O O . LYS A 1 203 ? -13.311 -1.450 16.464 1.00 93.62 203 LYS A O 1
ATOM 1559 N N . PHE A 1 204 ? -15.062 -2.865 16.334 1.00 95.00 204 PHE A N 1
ATOM 1560 C CA . PHE A 1 204 ? -15.939 -1.962 15.599 1.00 95.00 204 PHE A CA 1
ATOM 1561 C C . PHE A 1 204 ? -17.266 -1.792 16.323 1.00 95.00 204 PHE A C 1
ATOM 1563 O O . PHE A 1 204 ? -17.852 -2.766 16.795 1.00 95.00 204 PHE A O 1
ATOM 1570 N N . ASP A 1 205 ? -17.756 -0.556 16.347 1.00 96.00 205 ASP A N 1
ATOM 1571 C CA . ASP A 1 205 ? -19.166 -0.275 16.576 1.00 96.00 205 ASP A CA 1
ATOM 1572 C C . ASP A 1 205 ? -19.848 -0.125 15.215 1.00 96.00 205 ASP A C 1
ATOM 1574 O O . ASP A 1 205 ? -19.722 0.895 14.536 1.00 96.00 205 ASP A O 1
ATOM 1578 N N . LYS A 1 206 ? -20.553 -1.180 14.800 1.00 96.94 206 LYS A N 1
ATOM 1579 C CA . LYS A 1 206 ? -21.218 -1.227 13.495 1.00 96.94 206 LYS A CA 1
ATOM 1580 C C . LYS A 1 206 ? -22.348 -0.205 13.374 1.00 96.94 206 LYS A C 1
ATOM 1582 O O . LYS A 1 206 ? -22.655 0.205 12.256 1.00 96.94 206 LYS A O 1
ATOM 1587 N N . SER A 1 207 ? -22.938 0.216 14.499 1.00 97.75 207 SER A N 1
ATOM 1588 C C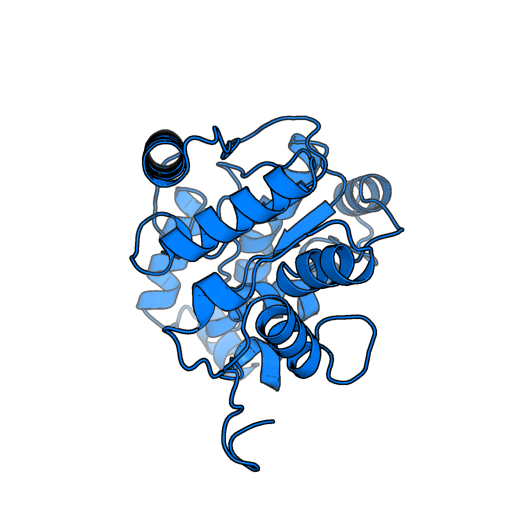A . SER A 1 207 ? -24.078 1.140 14.504 1.00 97.75 207 SER A CA 1
ATOM 1589 C C . SER A 1 207 ? -23.716 2.523 13.961 1.00 97.75 207 SER A C 1
ATOM 1591 O O . SER A 1 207 ? -24.548 3.205 13.365 1.00 97.75 207 SER A O 1
ATOM 1593 N N . LEU A 1 208 ? -22.435 2.899 14.046 1.00 96.00 208 LEU A N 1
ATOM 1594 C CA . LEU A 1 208 ? -21.919 4.138 13.465 1.00 96.00 208 LEU A CA 1
ATOM 1595 C C . LEU A 1 208 ? -22.089 4.190 11.940 1.00 96.00 208 LEU A C 1
ATOM 1597 O O . LEU A 1 208 ? -22.129 5.277 11.369 1.00 96.00 208 LEU A O 1
ATOM 1601 N N . ASN A 1 209 ? -22.254 3.039 11.280 1.00 96.88 209 ASN A N 1
ATOM 1602 C CA . ASN A 1 209 ? -22.488 2.932 9.841 1.00 96.88 209 ASN A CA 1
ATOM 1603 C C . ASN A 1 209 ? -23.957 2.671 9.463 1.00 96.88 209 ASN A C 1
ATOM 1605 O O . ASN A 1 209 ? -24.247 2.538 8.275 1.00 96.88 209 ASN A O 1
ATOM 1609 N N . ASP A 1 210 ? -24.902 2.642 10.412 1.00 97.62 210 ASP A N 1
ATOM 1610 C CA . ASP A 1 210 ? -26.316 2.317 10.129 1.00 97.62 210 ASP A CA 1
ATOM 1611 C C . ASP A 1 210 ? -27.009 3.348 9.228 1.00 97.62 210 ASP A C 1
ATOM 1613 O O . ASP A 1 210 ? -27.967 3.029 8.527 1.00 97.62 210 ASP A O 1
ATOM 1617 N N . HIS A 1 211 ? -26.482 4.574 9.185 1.00 97.12 211 HIS A N 1
ATOM 1618 C CA . HIS A 1 211 ? -26.932 5.628 8.275 1.00 97.12 211 HIS A CA 1
ATOM 1619 C C . HIS A 1 211 ? -26.573 5.363 6.800 1.00 97.12 211 HIS A C 1
ATOM 1621 O O . HIS A 1 211 ? -26.980 6.129 5.925 1.00 97.12 211 HIS A O 1
ATOM 1627 N N . ARG A 1 212 ? -25.797 4.311 6.504 1.00 96.06 212 ARG A N 1
ATOM 1628 C CA . ARG A 1 212 ? -25.366 3.937 5.151 1.00 96.06 212 ARG A CA 1
ATOM 1629 C C . ARG A 1 212 ? -26.015 2.630 4.726 1.00 96.06 212 ARG A C 1
ATOM 1631 O O . ARG A 1 212 ? -26.203 1.721 5.523 1.00 96.06 212 ARG A O 1
ATOM 1638 N N . THR A 1 213 ? -26.303 2.520 3.434 1.00 96.38 213 THR A N 1
ATOM 1639 C CA . THR A 1 213 ? -26.583 1.248 2.758 1.00 96.38 213 THR A CA 1
ATOM 1640 C C . THR A 1 213 ? -25.389 0.960 1.862 1.00 96.38 213 THR A C 1
ATOM 1642 O O . THR A 1 213 ? -25.098 1.748 0.962 1.00 96.38 213 THR A O 1
ATOM 1645 N N . ILE A 1 214 ? -24.651 -0.109 2.150 1.00 96.69 214 ILE A N 1
ATOM 1646 C CA . ILE A 1 214 ? -23.347 -0.372 1.532 1.00 96.69 214 ILE A CA 1
ATOM 1647 C C . ILE A 1 214 ? -23.468 -1.534 0.553 1.00 96.69 214 ILE A C 1
ATOM 1649 O O . ILE A 1 214 ? -24.068 -2.557 0.868 1.00 96.69 214 ILE A O 1
ATOM 1653 N N . THR A 1 215 ? -22.847 -1.389 -0.614 1.00 95.56 215 THR A N 1
ATOM 1654 C CA . THR A 1 215 ? -22.634 -2.469 -1.582 1.00 95.56 215 THR A CA 1
ATOM 1655 C C . THR A 1 215 ? -21.164 -2.510 -1.992 1.00 95.56 215 THR A C 1
ATOM 1657 O O . THR A 1 215 ? -20.413 -1.581 -1.688 1.00 95.56 215 THR A O 1
ATOM 1660 N N . PHE A 1 216 ? -20.738 -3.580 -2.660 1.00 94.50 216 PHE A N 1
ATOM 1661 C CA . PHE A 1 216 ? -19.358 -3.754 -3.102 1.00 94.50 216 PHE A CA 1
ATOM 1662 C C . PHE A 1 216 ? -19.298 -4.011 -4.605 1.00 94.50 216 PHE A C 1
ATOM 1664 O O . PHE A 1 216 ? -19.995 -4.878 -5.122 1.00 94.50 216 PHE A O 1
ATOM 1671 N N . HIS A 1 217 ? -18.438 -3.263 -5.296 1.00 92.75 217 HIS A N 1
ATOM 1672 C CA . HIS A 1 217 ? -18.182 -3.446 -6.717 1.00 92.75 217 HIS A CA 1
ATOM 1673 C C . HIS A 1 217 ? -16.889 -4.236 -6.928 1.00 92.75 217 HIS A C 1
ATOM 1675 O O . HIS A 1 217 ? -15.805 -3.787 -6.548 1.00 92.75 217 HIS A O 1
ATOM 1681 N N . ASP A 1 218 ? -16.990 -5.387 -7.590 1.00 92.00 218 ASP A N 1
ATOM 1682 C CA . ASP A 1 218 ? -15.834 -6.216 -7.924 1.00 92.00 218 ASP A CA 1
ATOM 1683 C C . ASP A 1 218 ? -14.937 -5.517 -8.964 1.00 92.00 218 ASP A C 1
ATOM 1685 O O . ASP A 1 218 ? -15.240 -5.461 -10.160 1.00 92.00 218 ASP A O 1
ATOM 1689 N N . SER A 1 219 ? -13.800 -4.975 -8.514 1.00 89.44 219 SER A N 1
ATOM 1690 C CA . SER A 1 219 ? -12.915 -4.203 -9.391 1.00 89.44 219 SER A CA 1
ATOM 1691 C C . SER A 1 219 ? -12.288 -5.079 -10.481 1.00 89.44 219 SER A C 1
ATOM 1693 O O . SER A 1 219 ? -11.765 -6.163 -10.229 1.00 89.44 219 SER A O 1
ATOM 1695 N N . CYS A 1 220 ? -12.289 -4.598 -11.725 1.00 89.31 220 CYS A N 1
ATOM 1696 C CA . CYS A 1 220 ? -11.946 -5.416 -12.891 1.00 89.31 220 CYS A CA 1
ATOM 1697 C C . CYS A 1 220 ? -10.538 -6.039 -12.847 1.00 89.31 220 CYS A C 1
ATOM 1699 O O . CYS A 1 220 ? -10.352 -7.161 -13.318 1.00 89.31 220 CYS A O 1
ATOM 1701 N N . ASN A 1 221 ? -9.543 -5.339 -12.293 1.00 92.69 221 ASN A N 1
ATOM 1702 C CA . ASN A 1 221 ? -8.174 -5.853 -12.224 1.00 92.69 221 ASN A CA 1
ATOM 1703 C C . ASN A 1 221 ? -8.005 -6.928 -11.154 1.00 92.69 221 ASN A C 1
ATOM 1705 O O . ASN A 1 221 ? -7.274 -7.885 -11.397 1.00 92.69 221 ASN A O 1
ATOM 1709 N N . VAL A 1 222 ? -8.691 -6.782 -10.021 1.00 93.44 222 VAL A N 1
ATOM 1710 C CA . VAL A 1 222 ? -8.641 -7.758 -8.935 1.00 93.44 222 VAL A CA 1
ATOM 1711 C C . VAL A 1 222 ? -9.512 -8.960 -9.287 1.00 93.44 222 VAL A C 1
ATOM 1713 O O . VAL A 1 222 ? -9.019 -10.079 -9.363 1.00 93.44 222 VAL A O 1
ATOM 1716 N N . ALA A 1 223 ? -10.774 -8.717 -9.642 1.00 91.88 223 ALA A N 1
ATOM 1717 C CA . ALA A 1 223 ? -11.754 -9.741 -9.990 1.00 91.88 223 ALA A CA 1
ATOM 1718 C C . ALA A 1 223 ? -11.296 -10.665 -11.127 1.00 91.88 223 ALA A C 1
ATOM 1720 O O . ALA A 1 223 ? -11.482 -11.878 -11.055 1.00 91.88 223 ALA A O 1
ATOM 1721 N N . ARG A 1 224 ? -10.698 -10.100 -12.188 1.00 88.44 224 ARG A N 1
ATOM 1722 C CA . ARG A 1 224 ? -10.368 -10.846 -13.419 1.00 88.44 224 ARG A CA 1
ATOM 1723 C C . ARG A 1 224 ? -8.886 -11.147 -13.591 1.00 88.44 224 ARG A C 1
ATOM 1725 O O . ARG A 1 224 ? -8.524 -11.898 -14.493 1.00 88.44 224 ARG A O 1
ATOM 1732 N N . GLY A 1 225 ? -8.023 -10.486 -12.827 1.00 89.56 225 GLY A N 1
ATOM 1733 C CA . GLY A 1 225 ? -6.593 -10.429 -13.115 1.00 89.56 225 GLY A CA 1
ATOM 1734 C C . GLY A 1 225 ? -5.683 -10.824 -11.964 1.00 89.56 225 GLY A C 1
ATOM 1735 O O . GLY A 1 225 ? -4.485 -10.945 -12.204 1.00 89.56 225 GLY A O 1
ATOM 1736 N N . SER A 1 226 ? -6.209 -11.029 -10.758 1.00 93.38 226 SER A N 1
ATOM 1737 C CA . SER A 1 226 ? -5.420 -11.467 -9.611 1.00 93.38 226 SER A CA 1
ATOM 1738 C C . SER A 1 226 ? -6.240 -12.338 -8.661 1.00 93.38 226 SER A C 1
ATOM 1740 O O . SER A 1 226 ? -7.410 -12.639 -8.900 1.00 93.38 226 SER A O 1
ATOM 1742 N N . ARG A 1 227 ? -5.596 -12.784 -7.583 1.00 92.69 227 ARG A N 1
ATOM 1743 C CA . ARG A 1 227 ? -6.271 -13.346 -6.412 1.00 92.69 227 ARG A CA 1
ATOM 1744 C C . ARG A 1 227 ? -5.962 -12.494 -5.190 1.00 92.69 227 ARG A C 1
ATOM 1746 O O . ARG A 1 227 ? -5.216 -11.519 -5.275 1.00 92.69 227 ARG A O 1
ATOM 1753 N N . MET A 1 228 ? -6.582 -12.860 -4.085 1.00 92.38 228 MET A N 1
ATOM 1754 C CA . MET A 1 228 ? -6.369 -12.287 -2.768 1.00 92.38 228 MET A CA 1
ATOM 1755 C C . MET A 1 228 ? -6.660 -13.395 -1.757 1.00 92.38 228 MET A C 1
ATOM 1757 O O . MET A 1 228 ? -7.613 -14.151 -1.947 1.00 92.38 228 MET A O 1
ATOM 1761 N N . GLY A 1 229 ? -5.854 -13.492 -0.717 1.00 91.38 229 GLY A N 1
ATOM 1762 C CA . GLY A 1 229 ? -5.889 -14.528 0.294 1.00 91.38 229 GLY A CA 1
ATOM 1763 C C . GLY A 1 229 ? -5.295 -15.849 -0.175 1.00 91.38 229 GLY A C 1
ATOM 1764 O O . GLY A 1 229 ? -4.813 -16.011 -1.299 1.00 91.38 229 GLY A O 1
ATOM 1765 N N . ASP A 1 230 ? -5.375 -16.816 0.724 1.00 89.94 230 ASP A N 1
ATOM 1766 C CA . ASP A 1 230 ? -4.966 -18.208 0.554 1.00 89.94 230 ASP A CA 1
ATOM 1767 C C . ASP A 1 230 ? -6.120 -19.120 0.093 1.00 89.94 230 ASP A C 1
ATOM 1769 O O . ASP A 1 230 ? -5.909 -20.296 -0.208 1.00 89.94 230 ASP A O 1
ATOM 1773 N N . MET A 1 231 ? -7.334 -18.574 -0.028 1.00 92.94 231 MET A N 1
ATOM 1774 C CA . MET A 1 231 ? -8.534 -19.310 -0.424 1.00 92.94 231 MET A CA 1
ATOM 1775 C C . MET A 1 231 ? -8.963 -19.034 -1.878 1.00 92.94 231 MET A C 1
ATOM 1777 O O . MET A 1 231 ? -8.876 -17.898 -2.362 1.00 92.94 231 MET A O 1
ATOM 1781 N N . PRO A 1 232 ? -9.493 -20.041 -2.602 1.00 92.62 232 PRO A N 1
ATOM 1782 C CA . PRO A 1 232 ? -10.138 -19.820 -3.893 1.00 92.62 232 PRO A CA 1
ATOM 1783 C C . PRO A 1 232 ? -11.247 -18.766 -3.793 1.00 92.62 232 PRO A C 1
ATOM 1785 O O . PRO A 1 232 ? -12.138 -18.873 -2.956 1.00 92.62 232 PRO A O 1
ATOM 1788 N N . GLY A 1 233 ? -11.192 -17.747 -4.654 1.00 93.12 233 GLY A N 1
ATOM 1789 C CA . GLY A 1 233 ? -12.167 -16.654 -4.648 1.00 93.12 233 GLY A CA 1
ATOM 1790 C C . GLY A 1 233 ? -11.993 -15.654 -3.501 1.00 93.12 233 GLY A C 1
ATOM 1791 O O . GLY A 1 233 ? -12.873 -14.821 -3.299 1.00 93.12 233 GLY A O 1
ATOM 1792 N N . GLY A 1 234 ? -10.881 -15.679 -2.758 1.00 95.31 234 GLY A N 1
ATOM 1793 C CA . GLY A 1 234 ? -10.655 -14.742 -1.654 1.00 95.31 234 GLY A CA 1
ATOM 1794 C C . GLY A 1 234 ? -10.690 -13.269 -2.081 1.00 95.31 234 GLY A C 1
ATOM 1795 O O . GLY A 1 234 ? -11.147 -12.429 -1.314 1.00 95.31 234 GLY A O 1
ATOM 1796 N N . GLN A 1 235 ? -10.378 -12.948 -3.343 1.00 94.69 235 GLN A N 1
ATOM 1797 C CA . GLN A 1 235 ? -10.527 -11.595 -3.905 1.00 94.69 235 GLN A CA 1
ATOM 1798 C C . GLN A 1 235 ? -11.964 -11.075 -3.957 1.00 94.69 235 GLN A C 1
ATOM 1800 O O . GLN A 1 235 ? -12.186 -9.881 -4.137 1.00 94.69 235 GLN A O 1
ATOM 1805 N N . PHE A 1 236 ? -12.924 -11.973 -3.785 1.00 95.06 236 PHE A N 1
ATOM 1806 C CA . PHE A 1 236 ? -14.338 -11.673 -3.713 1.00 95.06 236 PHE A CA 1
ATOM 1807 C C . PHE A 1 236 ? -14.866 -11.730 -2.282 1.00 95.06 236 PHE A C 1
ATOM 1809 O O . PHE A 1 236 ? -15.677 -10.894 -1.890 1.00 95.06 236 PHE A O 1
ATOM 1816 N N . VAL A 1 237 ? -14.395 -12.703 -1.501 1.00 95.81 237 VAL A N 1
ATOM 1817 C CA . VAL A 1 237 ? -14.852 -12.936 -0.127 1.00 95.81 237 VAL A CA 1
ATOM 1818 C C . VAL A 1 237 ? -14.256 -11.909 0.834 1.00 95.81 237 VAL A C 1
ATOM 1820 O O . VAL A 1 237 ? -14.996 -11.256 1.563 1.00 95.81 237 VAL A O 1
ATOM 1823 N N . ILE A 1 238 ? -12.936 -11.713 0.806 1.00 97.25 238 ILE A N 1
ATOM 1824 C CA . ILE A 1 238 ? -12.204 -10.915 1.800 1.00 97.25 238 ILE A CA 1
ATOM 1825 C C . ILE A 1 238 ? -12.725 -9.471 1.884 1.00 97.25 238 ILE A C 1
ATOM 1827 O O . ILE A 1 238 ? -13.065 -9.046 2.990 1.00 97.25 238 ILE A O 1
ATOM 1831 N N . PRO A 1 239 ? -12.878 -8.712 0.776 1.00 96.12 239 PRO A N 1
ATOM 1832 C CA . PRO A 1 239 ? -13.387 -7.341 0.863 1.00 96.12 239 PRO A CA 1
ATOM 1833 C C . PRO A 1 239 ? -14.804 -7.268 1.449 1.00 96.12 239 PRO A C 1
ATOM 1835 O O . PRO A 1 239 ? -15.111 -6.380 2.243 1.00 96.12 239 PRO A O 1
ATOM 1838 N N . ARG A 1 240 ? -15.665 -8.236 1.111 1.00 96.75 240 ARG A N 1
ATOM 1839 C CA . ARG A 1 240 ? -17.038 -8.309 1.628 1.00 96.75 240 ARG A CA 1
ATOM 1840 C C . ARG A 1 240 ? -17.062 -8.616 3.120 1.00 96.75 240 ARG A C 1
ATOM 1842 O O . ARG A 1 240 ? -17.841 -8.007 3.846 1.00 96.75 240 ARG A O 1
ATOM 1849 N N . GLU A 1 241 ? -16.212 -9.522 3.593 1.00 97.62 241 GLU A N 1
ATOM 1850 C CA . GLU A 1 241 ? -16.119 -9.832 5.022 1.00 97.62 241 GLU A CA 1
ATOM 1851 C C . GLU A 1 241 ? -15.566 -8.653 5.835 1.00 97.62 241 GLU A C 1
ATOM 1853 O O . GLU A 1 241 ? -16.065 -8.381 6.928 1.00 97.62 241 GLU A O 1
ATOM 1858 N N . VAL A 1 242 ? -14.624 -7.881 5.281 1.00 97.69 242 VAL A N 1
ATOM 1859 C CA . VAL A 1 242 ? -14.180 -6.613 5.887 1.00 97.69 242 VAL A CA 1
ATOM 1860 C C . VAL A 1 242 ? -15.353 -5.633 6.016 1.00 97.69 242 VAL A C 1
ATOM 1862 O O . VAL A 1 242 ? -15.565 -5.074 7.091 1.00 97.69 242 VAL A O 1
ATOM 1865 N N . ILE A 1 243 ? -16.180 -5.471 4.976 1.00 97.56 243 ILE A N 1
ATOM 1866 C CA . ILE A 1 243 ? -17.367 -4.596 5.024 1.00 97.56 243 ILE A CA 1
ATOM 1867 C C . ILE A 1 243 ? -18.388 -5.088 6.060 1.00 97.56 243 ILE A C 1
ATOM 1869 O O . ILE A 1 243 ? -18.879 -4.307 6.879 1.00 97.56 243 ILE A O 1
ATOM 1873 N N . LYS A 1 244 ? -18.694 -6.390 6.076 1.00 97.50 244 LYS A N 1
ATOM 1874 C CA . LYS A 1 244 ? -19.628 -6.989 7.045 1.00 97.50 244 LYS A CA 1
ATOM 1875 C C . LYS A 1 244 ? -19.139 -6.866 8.485 1.00 97.50 244 LYS A C 1
ATOM 1877 O O . LYS A 1 244 ? -19.970 -6.843 9.393 1.00 97.50 244 LYS A O 1
ATOM 1882 N N . ALA A 1 245 ? -17.832 -6.778 8.721 1.00 97.56 245 ALA A N 1
ATOM 1883 C CA . ALA A 1 245 ? -17.292 -6.550 10.056 1.00 97.56 245 ALA A CA 1
ATOM 1884 C C . ALA A 1 245 ? -17.586 -5.132 10.577 1.00 97.56 245 ALA A C 1
ATOM 1886 O O . ALA A 1 245 ? -17.726 -4.953 11.786 1.00 97.56 245 ALA A O 1
ATOM 1887 N N . VAL A 1 246 ? -17.741 -4.144 9.687 1.00 96.88 246 VAL A N 1
ATOM 1888 C CA . VAL A 1 246 ? -17.892 -2.724 10.058 1.00 96.88 246 VAL A CA 1
ATOM 1889 C C . VAL A 1 246 ? -19.296 -2.153 9.843 1.00 96.88 246 VAL A C 1
ATOM 1891 O O . VAL A 1 246 ? -19.592 -1.089 10.380 1.00 96.88 246 VAL A O 1
ATOM 1894 N N . ALA A 1 247 ? -20.182 -2.830 9.103 1.00 97.75 247 ALA A N 1
ATOM 1895 C CA . ALA A 1 247 ? -21.516 -2.315 8.773 1.00 97.75 247 ALA A CA 1
ATOM 1896 C C . ALA A 1 247 ? -22.640 -3.350 8.935 1.00 97.75 247 ALA A C 1
ATOM 1898 O O . ALA A 1 247 ? -22.470 -4.534 8.630 1.00 97.75 247 ALA A O 1
ATOM 1899 N N . ASN A 1 248 ? -23.803 -2.910 9.428 1.00 97.44 248 ASN A N 1
ATOM 1900 C CA . ASN A 1 248 ? -24.995 -3.761 9.549 1.00 97.44 248 ASN A CA 1
ATOM 1901 C C . ASN A 1 248 ? -25.762 -3.883 8.223 1.00 97.44 248 ASN A C 1
ATOM 1903 O O . ASN A 1 248 ? -26.234 -4.965 7.889 1.00 97.44 248 ASN A O 1
ATOM 1907 N 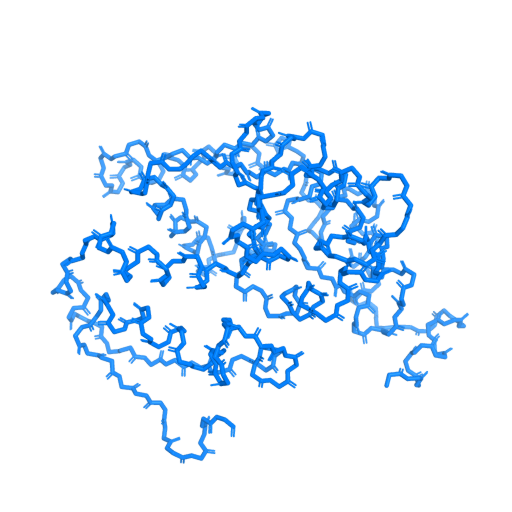N . ASN A 1 249 ? -25.824 -2.799 7.446 1.00 97.25 249 ASN A N 1
ATOM 1908 C CA . ASN A 1 249 ? -26.634 -2.698 6.228 1.00 97.25 249 ASN A CA 1
ATOM 1909 C C . ASN A 1 249 ? -25.794 -2.927 4.959 1.00 97.25 249 ASN A C 1
ATOM 1911 O O . ASN A 1 249 ? -25.638 -2.029 4.126 1.00 97.25 249 ASN A O 1
ATOM 1915 N N . PHE A 1 250 ? -25.212 -4.122 4.830 1.00 97.44 250 PHE A N 1
ATOM 1916 C CA . PHE A 1 250 ? -24.529 -4.548 3.605 1.00 97.44 250 PHE A CA 1
ATOM 1917 C C . PHE A 1 250 ? -25.479 -5.332 2.694 1.00 97.44 250 PHE A C 1
ATOM 1919 O O . PHE A 1 250 ? -26.052 -6.343 3.102 1.00 97.44 250 PHE A O 1
ATOM 1926 N N . HIS A 1 251 ? -25.591 -4.889 1.444 1.00 95.69 251 HIS A N 1
ATOM 1927 C CA . HIS A 1 251 ? -26.356 -5.544 0.391 1.00 95.69 251 HIS A CA 1
ATOM 1928 C C . HIS A 1 251 ? -25.455 -5.744 -0.823 1.00 95.69 251 HIS A C 1
ATOM 1930 O O . HIS A 1 251 ? -24.960 -4.782 -1.412 1.00 95.69 251 HIS A O 1
ATOM 1936 N N . ASP A 1 252 ? -25.227 -6.999 -1.193 1.00 94.25 252 ASP A N 1
ATOM 1937 C CA . ASP A 1 252 ? -24.407 -7.314 -2.359 1.00 94.25 252 ASP A CA 1
ATOM 1938 C C . ASP A 1 252 ? -25.111 -6.914 -3.663 1.00 94.25 252 ASP A C 1
ATOM 1940 O O . ASP A 1 252 ? -26.330 -6.706 -3.698 1.00 94.25 252 ASP A O 1
ATOM 1944 N N . MET A 1 253 ? -24.335 -6.800 -4.739 1.00 91.75 253 MET A N 1
ATOM 1945 C CA . MET A 1 253 ? -24.908 -6.586 -6.063 1.00 91.75 253 MET A CA 1
ATOM 1946 C C . MET A 1 253 ? -25.691 -7.832 -6.511 1.00 91.75 253 MET A C 1
ATOM 1948 O O . MET A 1 253 ? -25.505 -8.937 -6.001 1.00 91.75 253 MET A O 1
ATOM 1952 N N . GLN A 1 254 ? -26.599 -7.653 -7.471 1.00 90.38 254 GLN A N 1
ATOM 1953 C CA . GLN A 1 254 ? -27.452 -8.730 -7.971 1.00 90.38 254 GLN A CA 1
ATOM 1954 C C . GLN A 1 254 ? -26.622 -9.919 -8.484 1.00 90.38 254 GLN A C 1
ATOM 1956 O O . GLN A 1 254 ? -25.587 -9.737 -9.131 1.00 90.38 254 GLN A O 1
ATOM 1961 N N . GLU A 1 255 ? -27.108 -11.140 -8.259 1.00 84.75 255 GLU A N 1
ATOM 1962 C CA . GLU A 1 255 ? -26.521 -12.349 -8.840 1.00 84.75 255 GLU A CA 1
ATOM 1963 C C . GLU A 1 255 ? -26.360 -12.204 -10.369 1.00 84.75 255 GLU A C 1
ATOM 1965 O O . GLU A 1 255 ? -27.262 -11.724 -11.059 1.00 84.75 255 GLU A O 1
ATOM 1970 N N . GLY A 1 256 ? -25.181 -12.552 -10.897 1.00 82.25 256 GLY A N 1
ATOM 1971 C CA . GLY A 1 256 ? -24.806 -12.334 -12.304 1.00 82.25 256 GLY A CA 1
ATOM 1972 C C . GLY A 1 256 ? -24.210 -10.953 -12.618 1.00 82.25 256 GLY A C 1
ATOM 1973 O O . GLY A 1 256 ? -23.731 -10.736 -13.729 1.00 82.25 256 GLY A O 1
ATOM 1974 N N . THR A 1 257 ? -24.203 -10.027 -11.652 1.00 82.44 257 THR A N 1
ATOM 1975 C CA . THR A 1 257 ? -23.420 -8.771 -11.707 1.00 82.44 257 THR A CA 1
ATOM 1976 C C . THR A 1 257 ? -22.175 -8.806 -10.814 1.00 82.44 257 THR A C 1
ATOM 1978 O O . THR A 1 257 ? -21.375 -7.871 -10.827 1.00 82.44 257 THR A O 1
ATOM 1981 N N . ILE A 1 258 ? -22.011 -9.913 -10.089 1.00 82.62 258 ILE A N 1
ATOM 1982 C CA . ILE A 1 258 ? -20.839 -10.300 -9.305 1.00 82.62 258 ILE A CA 1
ATOM 1983 C C . ILE A 1 258 ? -20.192 -11.522 -9.966 1.00 82.62 258 ILE A C 1
ATOM 1985 O O . ILE A 1 258 ? -20.911 -12.365 -10.505 1.00 82.62 258 ILE A O 1
ATOM 1989 N N . HIS A 1 259 ? -18.862 -11.598 -9.894 1.00 69.94 259 HIS A N 1
ATOM 1990 C CA . HIS A 1 259 ? -17.998 -12.616 -10.531 1.00 69.94 259 HIS A CA 1
ATOM 1991 C C . HIS A 1 259 ? -18.084 -12.668 -12.066 1.00 69.94 259 HIS A C 1
ATOM 1993 O O . HIS A 1 259 ? -18.879 -13.455 -12.623 1.00 69.94 259 HIS A O 1
#

Radius of gyration: 18.4 Å; chains: 1; bounding box: 49×38×51 Å

Secondary structure (DSSP, 8-state):
-HHHHHHHHTT---HHHHHHHHHHHHHSSTT---HHHHHHHHHHHHHHHHHHHS------BS-TT-SEEEEB-GGGGTSTTTHHHHHHHHHHHHHHT--EEB-STTSB---THHHHT-HHHHHHHHHHHHHHHHHHT-SEEEE-S-HHHHHHHHHHHHHHT--SS---SHHHHHHHHHS-TTS-SSEEHHHHHHHHHHTT-----GGGGTT--B-----HHHHHH---SSSTTHHHHHHHHHHHHH-S-B-PPPTTS--